Protein AF-U9TCS5-F1 (afdb_monomer)

Mean predicted aligned error: 11.46 Å

Foldseek 3Di:
DDDDDDDPPDDDQDPLQQAPLADTPQFQEEEEAAPPLCRLVLVLCQQCPCVVVDVPTHRNGDAQEEEEEEDCCVPVSNVVVVVSCVVVVGYYHYDYLVPDDQLVPAALVGQYEYEYPHCLVPDPVSLVRLLCCLPPNVSSNYHYYYYYHAPVSRDPSSVVRGQKYKYAEHNDDLVSQLVVVVVQDPCSVVCSVVQNVCRVVSWIWMARNVDDSPDQQRIATRRDHRPVVVVVVCVVDVPLPDLDDDPDPDDDDDDDDDDDDRPPPDPDPRVVNVVVVVVCVVVVVDDDPDD

Organism: Rhizophagus irregularis (strain DAOM 181602 / DAOM 197198 / MUCL 43194) (NCBI:txid747089)

Solvent-accessible surface area (backbone atoms only — not comparable to full-atom values): 16986 Å² total; per-residue (Å²): 133,88,80,86,80,81,75,87,82,69,77,75,79,61,87,71,43,55,33,93,53,40,75,64,82,70,36,27,35,39,36,22,15,26,87,92,26,49,65,67,60,52,51,50,45,41,57,46,35,42,35,92,70,37,98,86,37,40,32,23,39,69,63,59,28,38,38,42,32,29,76,69,70,84,42,71,76,49,50,58,52,44,54,53,29,55,76,68,72,32,58,66,44,78,38,43,76,90,64,66,75,62,72,85,77,50,57,54,86,44,40,29,37,38,36,41,35,76,51,78,85,51,56,67,73,50,51,55,54,54,38,44,49,50,72,53,23,59,81,27,31,27,24,39,38,43,40,36,49,31,60,87,64,48,55,66,74,39,68,74,46,41,43,32,38,38,42,23,19,70,39,63,53,72,69,50,46,26,56,58,41,49,76,74,39,90,57,19,82,73,45,31,65,55,54,51,54,43,15,71,73,64,37,36,40,25,37,36,70,82,48,55,84,86,40,60,67,20,42,14,42,53,64,77,40,38,43,62,64,55,56,56,52,48,75,76,37,87,79,73,82,72,81,76,86,79,86,74,99,75,88,82,90,85,84,87,82,90,81,77,98,67,86,77,79,71,91,60,66,49,78,52,52,52,46,53,54,50,50,38,52,74,70,66,75,59,83,83,80,82,127

Sequence (291 aa):
MDLYVYNLDEYTTDSRQGNEFAPSWPFRLAVAGSSDSGKTTMIINLLMGDKKAKEDGNRYVLCDAVLLVGRYLDEPKWAVVHDFFEEEKIPFTAVTHSEIPEIDSFDPTQATVVIFEDLMDAPKKIQDLITGYFTHGRHKNISCIYVAQRFFAIPKAIRENVNYISLHGGHGSLTDTKRIIRLYTEESESLAPVIDDLTLQREFVVFDLRRSKSDPLSIRVRWDTSLSSITEQSQFNPSSISVQSQFDPSLNPVRSQSEPSSITVRSKFSPYGQKAVSEAKKGGHLIEFAR

Radius of gyration: 20.68 Å; Cα contacts (8 Å, |Δi|>4): 427; chains: 1; bounding box: 54×61×50 Å

pLDDT: mean 79.51, std 23.27, range [24.05, 98.75]

InterPro domains:
  IPR006758 Poxvirus A32 [PF04665] (109-165)
  IPR027417 P-loop containing nucleoside triphosphate hydrolase [G3DSA:3.40.50.300] (25-222)
  IPR027417 P-loop containing nucleoside triphosphate hydrolase [SSF52540] (25-181)

Nearest PDB structures (foldseek):
  4r2h-assembly1_A  TM=6.429E-01  e=1.419E-06  Sulfolobus turreted icosahedral virus 1
  4lya-assembly1_A  TM=4.526E-01  e=1.246E-05  Geobacillus thermodenitrificans NG80-2
  7wrx-assembly2_E  TM=7.350E-01  e=1.081E-02  Deinococcus radiodurans
  7wrx-assembly1_J  TM=5.235E-01  e=1.231E-03  Deinococcus radiodurans
  7wrw-assembly1_B  TM=4.776E-01  e=1.483E-03  Deinococcus radiodurans

Secondary structure (DSSP, 8-state):
-------TT-PPPPTT---SSSPPSS-EEEEE--TTSSHHHHHHHHHHTTTTTSTT---SS--SEEEEEES-TT-HHHHHHHHHHHHTT--EEEE-TTSPPPGGGS-TTS-EEEEEES-TTS-HHHHHHHHHHHHHGGGGTEEEEEEESSGGGS-HHHHHH-SEEEE-TTSS-HHHHHHHHTTT-S-HHHHHHHHHHHHHTT--EEEETTS-TTSTTSEEETTTEEHHHHHHHHHH-TT-------------------------------HHHHHHHHHHHHTT-------

Structure (mmCIF, N/CA/C/O backbone):
data_AF-U9TCS5-F1
#
_entry.id   AF-U9TCS5-F1
#
loop_
_atom_site.group_PDB
_atom_site.id
_atom_site.type_symbol
_atom_site.label_atom_id
_atom_site.label_alt_id
_atom_site.label_comp_id
_atom_site.label_asym_id
_atom_site.label_entity_id
_atom_site.label_seq_id
_atom_site.pdbx_PDB_ins_code
_atom_site.Cartn_x
_atom_site.Cartn_y
_atom_site.Cartn_z
_atom_site.occupancy
_atom_site.B_iso_or_equiv
_atom_site.auth_seq_id
_atom_site.auth_comp_id
_atom_site.auth_asym_id
_atom_site.auth_atom_id
_atom_site.pdbx_PDB_model_num
ATOM 1 N N . MET A 1 1 ? -33.863 23.565 -11.708 1.00 59.66 1 MET A N 1
ATOM 2 C CA . MET A 1 1 ? -33.003 23.435 -12.899 1.00 59.66 1 MET A CA 1
ATOM 3 C C . MET A 1 1 ? -32.007 22.364 -12.537 1.00 59.66 1 MET A C 1
ATOM 5 O O . MET A 1 1 ? -31.212 22.599 -11.635 1.00 59.66 1 MET A O 1
ATOM 9 N N . ASP A 1 2 ? -32.149 21.179 -13.117 1.00 55.56 2 ASP A N 1
ATOM 10 C CA . ASP A 1 2 ? -31.302 20.047 -12.752 1.00 55.56 2 ASP A CA 1
ATOM 11 C C . ASP A 1 2 ? -29.931 20.239 -13.395 1.00 55.56 2 ASP A C 1
ATOM 13 O O . ASP A 1 2 ? -29.816 20.422 -14.609 1.00 55.56 2 ASP A O 1
ATOM 17 N N . LEU A 1 3 ? -28.899 20.287 -12.555 1.00 59.00 3 LEU A N 1
ATOM 18 C CA . LEU A 1 3 ? -27.518 20.397 -12.996 1.00 59.00 3 LEU A CA 1
ATOM 19 C C . LEU A 1 3 ? -26.997 18.982 -13.251 1.00 59.00 3 LEU A C 1
ATOM 21 O O . LEU A 1 3 ? -26.842 18.198 -12.318 1.00 59.00 3 LEU A O 1
ATOM 25 N N . TYR A 1 4 ? -26.724 18.659 -14.511 1.00 64.00 4 TYR A N 1
ATOM 26 C CA . TYR A 1 4 ? -26.076 17.404 -14.878 1.00 64.00 4 TYR A CA 1
ATOM 27 C C . TYR A 1 4 ? -24.561 17.591 -14.797 1.00 64.00 4 TYR A C 1
ATOM 29 O O . TYR A 1 4 ? -23.978 18.331 -15.589 1.00 64.00 4 TYR A O 1
ATOM 37 N N . VAL A 1 5 ? -23.930 16.937 -13.823 1.00 72.88 5 VAL A N 1
ATOM 38 C CA . VAL A 1 5 ? -22.471 16.881 -13.681 1.00 72.88 5 VAL A CA 1
ATOM 39 C C . VAL A 1 5 ? -22.016 15.491 -14.112 1.00 72.88 5 VAL A C 1
ATOM 41 O O . VAL A 1 5 ? -22.390 14.500 -13.492 1.00 72.88 5 VAL A O 1
ATOM 44 N N . TYR A 1 6 ? -21.224 15.419 -15.181 1.00 70.06 6 TYR A N 1
ATOM 45 C CA . TYR A 1 6 ? -20.609 14.173 -15.637 1.00 70.06 6 TYR A CA 1
ATOM 46 C C . TYR A 1 6 ? -19.273 13.980 -14.918 1.00 70.06 6 TYR A C 1
ATOM 48 O O . TYR A 1 6 ? -18.373 14.807 -15.063 1.00 70.06 6 TYR A O 1
ATOM 56 N N . ASN A 1 7 ? -19.136 12.893 -14.159 1.00 66.69 7 ASN A N 1
ATOM 57 C CA . ASN A 1 7 ? -17.854 12.491 -13.592 1.00 66.69 7 ASN A CA 1
ATOM 58 C C . ASN A 1 7 ? -17.093 11.637 -14.617 1.00 66.69 7 ASN A C 1
ATOM 60 O O . ASN A 1 7 ? -17.325 10.438 -14.727 1.00 66.69 7 ASN A O 1
ATOM 64 N N . LEU A 1 8 ? -16.222 12.268 -15.408 1.00 67.31 8 LEU A N 1
ATOM 65 C CA . LEU A 1 8 ? -15.420 11.581 -16.432 1.00 67.31 8 LEU A CA 1
ATOM 66 C C . LEU A 1 8 ? -14.192 10.859 -15.852 1.00 67.31 8 LEU A C 1
ATOM 68 O O . LEU A 1 8 ? -13.538 10.107 -16.570 1.00 67.31 8 LEU A O 1
ATOM 72 N N . ASP A 1 9 ? -13.892 11.080 -14.570 1.00 59.28 9 ASP A N 1
ATOM 73 C CA . ASP A 1 9 ? -12.728 10.524 -13.874 1.00 59.28 9 ASP A CA 1
ATOM 74 C C . ASP A 1 9 ? -13.066 9.257 -13.065 1.00 59.28 9 ASP A C 1
ATOM 76 O O . ASP A 1 9 ? -12.232 8.756 -12.305 1.00 59.28 9 ASP A O 1
ATOM 80 N N . GLU A 1 10 ? -14.292 8.739 -13.182 1.00 53.78 10 GLU A N 1
ATOM 81 C CA . GLU A 1 10 ? -14.724 7.547 -12.457 1.00 53.78 10 GLU A CA 1
ATOM 82 C C . GLU A 1 10 ? -14.053 6.300 -13.055 1.00 53.78 10 GLU A C 1
ATOM 84 O O . GLU A 1 10 ? -14.373 5.842 -14.151 1.00 53.78 10 GLU A O 1
ATOM 89 N N . TYR A 1 11 ? -13.057 5.773 -12.340 1.00 55.06 11 TYR A N 1
ATOM 90 C CA . TYR A 1 11 ? -12.336 4.572 -12.750 1.00 55.06 11 TYR A CA 1
ATOM 91 C C . TYR A 1 11 ? -13.285 3.375 -12.718 1.00 55.06 11 TYR A C 1
ATOM 93 O O . TYR A 1 11 ? -13.810 3.011 -11.665 1.00 55.06 11 TYR A O 1
ATOM 101 N N . THR A 1 12 ? -13.460 2.720 -13.862 1.00 53.66 12 THR A N 1
ATOM 102 C CA . THR A 1 12 ? -14.095 1.405 -13.915 1.00 53.66 12 THR A CA 1
ATOM 103 C C . THR A 1 12 ? -13.228 0.416 -13.148 1.00 53.66 12 THR A C 1
ATOM 105 O O . THR A 1 12 ? -12.047 0.254 -13.464 1.00 53.66 12 THR A O 1
ATOM 108 N N . THR A 1 13 ? -13.801 -0.244 -12.144 1.00 58.88 13 THR A N 1
ATOM 109 C CA . THR A 1 13 ? -13.146 -1.361 -11.467 1.00 58.88 13 THR A CA 1
ATOM 110 C C . THR A 1 13 ? -12.825 -2.440 -12.495 1.00 58.88 13 THR A C 1
ATOM 112 O O . THR A 1 13 ? -13.706 -2.926 -13.206 1.00 58.88 13 THR A O 1
ATOM 115 N N . ASP A 1 14 ? -11.546 -2.794 -12.612 1.00 66.50 14 ASP A N 1
ATOM 116 C CA . ASP A 1 14 ? -11.144 -3.889 -13.486 1.00 66.50 14 ASP A CA 1
ATOM 117 C C . ASP A 1 14 ? -11.726 -5.191 -12.926 1.00 66.50 14 ASP A C 1
ATOM 119 O O . ASP A 1 14 ? -11.463 -5.555 -11.779 1.00 66.50 14 ASP A O 1
ATOM 123 N N . SER A 1 15 ? -12.516 -5.898 -13.736 1.00 65.19 15 SER A N 1
ATOM 124 C CA . SER A 1 15 ? -13.135 -7.181 -13.368 1.00 65.19 15 SER A CA 1
ATOM 125 C C . SER A 1 15 ? -12.133 -8.252 -12.915 1.00 65.19 15 SER A C 1
ATOM 127 O O . SER A 1 15 ? -12.522 -9.216 -12.262 1.00 65.19 15 SER A O 1
ATOM 129 N N . ARG A 1 16 ? -10.842 -8.083 -13.237 1.00 73.12 16 ARG A N 1
ATOM 130 C CA . ARG A 1 16 ? -9.741 -8.948 -12.797 1.00 73.12 16 ARG A CA 1
ATOM 131 C C . ARG A 1 16 ? -9.324 -8.709 -11.341 1.00 73.12 16 ARG A C 1
ATOM 133 O O . ARG A 1 16 ? -8.520 -9.480 -10.818 1.00 73.12 16 ARG A O 1
ATOM 140 N N . GLN A 1 17 ? -9.812 -7.657 -10.677 1.00 75.94 17 GLN A N 1
ATOM 141 C CA . GLN A 1 17 ? -9.568 -7.449 -9.252 1.00 75.94 17 GLN A CA 1
ATOM 142 C C . GLN A 1 17 ? -10.322 -8.510 -8.438 1.00 75.94 17 GLN A C 1
ATOM 144 O O . GLN A 1 17 ? -11.545 -8.485 -8.342 1.00 75.94 17 GLN A O 1
ATOM 149 N N . GLY A 1 18 ? -9.579 -9.438 -7.830 1.00 71.88 18 GLY A N 1
ATOM 150 C CA . GLY A 1 18 ? -10.160 -10.630 -7.208 1.00 71.88 18 GLY A CA 1
ATOM 151 C C . GLY A 1 18 ? -10.789 -10.425 -5.828 1.00 71.88 18 GLY A C 1
ATOM 152 O O . GLY A 1 18 ? -11.423 -11.345 -5.321 1.00 71.88 18 GLY A O 1
ATOM 153 N N . ASN A 1 19 ? -10.618 -9.261 -5.191 1.00 82.81 19 ASN A N 1
ATOM 154 C CA . ASN A 1 19 ? -11.192 -8.983 -3.875 1.00 82.81 19 ASN A CA 1
ATOM 155 C C . ASN A 1 19 ? -11.740 -7.548 -3.787 1.00 82.81 19 ASN A C 1
ATOM 157 O O . ASN A 1 19 ? -11.014 -6.577 -4.018 1.00 82.81 19 ASN A O 1
ATOM 161 N N . GLU A 1 20 ? -13.018 -7.420 -3.420 1.00 83.19 20 GLU A N 1
ATOM 162 C CA . GLU A 1 20 ? -13.737 -6.138 -3.327 1.00 83.19 20 GLU A CA 1
ATOM 163 C C . GLU A 1 20 ? -13.224 -5.221 -2.203 1.00 83.19 20 GLU A C 1
ATOM 165 O O . GLU A 1 20 ? -13.350 -3.998 -2.273 1.00 83.19 20 GLU A O 1
ATOM 170 N N . PHE A 1 21 ? -12.608 -5.808 -1.178 1.00 87.38 21 PHE A N 1
ATOM 171 C CA . PHE A 1 21 ? -12.053 -5.107 -0.028 1.00 87.38 21 PHE A CA 1
ATOM 172 C C . PHE A 1 21 ? -10.586 -4.710 -0.230 1.00 87.38 21 PHE A C 1
ATOM 174 O O . PHE A 1 21 ? -10.089 -3.800 0.443 1.00 87.38 21 PHE A O 1
ATOM 181 N N . ALA A 1 22 ? -9.880 -5.351 -1.162 1.00 90.31 22 ALA A N 1
ATOM 182 C CA . ALA A 1 22 ? -8.514 -4.981 -1.509 1.00 90.31 22 ALA A CA 1
ATOM 183 C C . ALA A 1 22 ? -8.441 -3.557 -2.101 1.00 90.31 22 ALA A C 1
ATOM 185 O O . ALA A 1 22 ? -9.443 -3.022 -2.588 1.00 90.31 22 ALA A O 1
ATOM 186 N N . PRO A 1 23 ? -7.260 -2.912 -2.078 1.00 92.81 23 PRO A N 1
ATOM 187 C CA . PRO A 1 23 ? -7.063 -1.618 -2.705 1.00 92.81 23 PRO A CA 1
ATOM 188 C C . PRO A 1 23 ? -7.526 -1.602 -4.162 1.00 92.81 23 PRO A C 1
ATOM 190 O O . PRO A 1 23 ? -7.004 -2.355 -4.981 1.00 92.81 23 PRO A O 1
ATOM 193 N N . SER A 1 24 ? -8.479 -0.732 -4.505 1.00 90.62 24 SER A N 1
ATOM 194 C CA . SER A 1 24 ? -8.893 -0.597 -5.902 1.00 90.62 24 SER A CA 1
ATOM 195 C C . SER A 1 24 ? -7.777 -0.025 -6.762 1.00 90.62 24 SER A C 1
ATOM 197 O O . SER A 1 24 ? -7.101 0.937 -6.382 1.00 90.62 24 SER A O 1
ATOM 199 N N . TRP A 1 25 ? -7.627 -0.624 -7.933 1.00 92.12 25 TRP A N 1
ATOM 200 C CA . TRP A 1 25 ? -6.584 -0.301 -8.888 1.00 92.12 25 TRP A CA 1
ATOM 201 C C . TRP A 1 25 ? -6.835 1.022 -9.647 1.00 92.12 25 TRP A C 1
ATOM 203 O O . TRP A 1 25 ? -7.981 1.291 -10.005 1.00 92.12 25 TRP A O 1
ATOM 213 N N . PRO A 1 26 ? -5.791 1.821 -9.963 1.00 94.00 26 PRO A N 1
ATOM 214 C CA . PRO A 1 26 ? -4.447 1.767 -9.391 1.00 94.00 26 PRO A CA 1
ATOM 215 C C . PRO A 1 26 ? -4.412 2.371 -7.977 1.00 94.00 26 PRO A C 1
ATOM 217 O O . PRO A 1 26 ? -4.999 3.424 -7.702 1.00 94.00 26 PRO A O 1
ATOM 220 N N . PHE A 1 27 ? -3.663 1.742 -7.073 1.00 96.25 27 PHE A N 1
ATOM 221 C CA . PHE A 1 27 ? -3.543 2.163 -5.678 1.00 96.25 27 PHE A CA 1
ATOM 222 C C . PHE A 1 27 ? -2.147 2.681 -5.321 1.00 96.25 27 PHE A C 1
ATOM 224 O O . PHE A 1 27 ? -1.148 2.402 -5.973 1.00 96.25 27 PHE A O 1
ATOM 231 N N . ARG A 1 28 ? -2.077 3.470 -4.252 1.00 98.25 28 ARG A N 1
ATOM 232 C CA . ARG A 1 28 ? -0.861 4.044 -3.680 1.00 98.25 28 ARG A CA 1
ATOM 233 C C . ARG A 1 28 ? -0.929 3.860 -2.171 1.00 98.25 28 ARG A C 1
ATOM 235 O O . ARG A 1 28 ? -1.678 4.559 -1.493 1.00 98.25 28 ARG A O 1
ATOM 242 N N . LEU A 1 29 ? -0.179 2.892 -1.666 1.00 98.69 29 LEU A N 1
ATOM 243 C CA . LEU A 1 29 ? -0.245 2.412 -0.291 1.00 98.69 29 LEU A CA 1
ATOM 244 C C . LEU A 1 29 ? 1.022 2.798 0.480 1.00 98.69 29 LEU A C 1
ATOM 246 O O . LEU A 1 29 ? 2.134 2.473 0.068 1.00 98.69 29 LEU A O 1
ATOM 250 N N . ALA A 1 30 ? 0.854 3.447 1.629 1.00 98.31 30 ALA A N 1
ATOM 251 C CA . ALA A 1 30 ? 1.903 3.567 2.640 1.00 98.31 30 ALA A CA 1
ATOM 252 C C . ALA A 1 30 ? 1.739 2.460 3.687 1.00 98.31 30 ALA A C 1
ATOM 254 O O . ALA A 1 30 ? 0.653 2.284 4.232 1.00 98.31 30 ALA A O 1
ATOM 255 N N . VAL A 1 31 ? 2.815 1.749 4.016 1.00 98.06 31 VAL A N 1
ATOM 256 C CA . VAL A 1 31 ? 2.832 0.709 5.054 1.00 98.06 31 VAL A CA 1
ATOM 257 C C . VAL A 1 31 ? 3.834 1.110 6.131 1.00 98.06 31 VAL A C 1
ATOM 259 O O . VAL A 1 31 ? 5.012 1.300 5.833 1.00 98.06 31 VAL A O 1
ATOM 262 N N . ALA A 1 32 ? 3.386 1.244 7.380 1.00 96.25 32 ALA A N 1
ATOM 263 C CA . ALA A 1 32 ? 4.219 1.688 8.498 1.00 96.25 32 ALA A CA 1
ATOM 264 C C . ALA A 1 32 ? 4.124 0.746 9.707 1.00 96.25 32 ALA A C 1
ATOM 266 O O . ALA A 1 32 ? 3.030 0.338 10.079 1.00 96.25 32 ALA A O 1
ATOM 267 N N . GLY A 1 33 ? 5.260 0.424 10.333 1.00 95.19 33 GLY A N 1
ATOM 268 C CA . GLY A 1 33 ? 5.354 -0.525 11.457 1.00 95.19 33 GLY A CA 1
ATOM 269 C C . GLY A 1 33 ? 6.776 -0.991 11.722 1.00 95.19 33 GLY A C 1
ATOM 270 O O . GLY A 1 33 ? 7.565 -1.085 10.784 1.00 95.19 33 GLY A O 1
ATOM 271 N N . SER A 1 34 ? 7.118 -1.353 12.959 1.00 92.31 34 SER A N 1
ATOM 272 C CA . SER A 1 34 ? 8.472 -1.814 13.308 1.00 92.31 34 SER A CA 1
ATOM 273 C C . SER A 1 34 ? 8.899 -3.041 12.501 1.00 92.31 34 SER A C 1
ATOM 275 O O . SER A 1 34 ? 8.093 -3.690 11.825 1.00 92.31 34 SER A O 1
ATOM 277 N N . SER A 1 35 ? 10.173 -3.414 12.572 1.00 89.19 35 SER A N 1
ATOM 278 C CA . SER A 1 35 ? 10.598 -4.757 12.160 1.00 89.19 35 SER A CA 1
ATOM 279 C C . SER A 1 35 ? 9.745 -5.832 12.857 1.00 89.19 35 SER A C 1
ATOM 281 O O . SER A 1 35 ? 9.266 -5.611 13.968 1.00 89.19 35 SER A O 1
ATOM 283 N N . ASP A 1 36 ? 9.497 -6.950 12.168 1.00 88.06 36 ASP A N 1
ATOM 284 C CA . ASP A 1 36 ? 8.630 -8.067 12.607 1.00 88.06 36 ASP A CA 1
ATOM 285 C C . ASP A 1 36 ? 7.133 -7.741 12.857 1.00 88.06 36 ASP A C 1
ATOM 287 O O . ASP A 1 36 ? 6.349 -8.588 13.276 1.00 88.06 36 ASP A O 1
ATOM 291 N N . SER A 1 37 ? 6.657 -6.543 12.512 1.00 91.75 37 SER A N 1
ATOM 292 C CA . SER A 1 37 ? 5.236 -6.171 12.689 1.00 91.75 37 SER A CA 1
ATOM 293 C C . SER A 1 37 ? 4.266 -6.756 11.641 1.00 91.75 37 SER A C 1
ATOM 295 O O . SER A 1 37 ? 3.089 -6.402 11.603 1.00 91.75 37 SER A O 1
ATOM 297 N N . GLY A 1 38 ? 4.740 -7.632 10.748 1.00 93.25 38 GLY A N 1
ATOM 298 C CA . GLY A 1 38 ? 3.908 -8.280 9.725 1.00 93.25 38 GLY A CA 1
ATOM 299 C C . GLY A 1 38 ? 3.642 -7.459 8.454 1.00 93.25 38 GLY A C 1
ATOM 300 O O . GLY A 1 38 ? 2.827 -7.879 7.635 1.00 93.25 38 GLY A O 1
ATOM 301 N N . LYS A 1 39 ? 4.333 -6.327 8.243 1.00 94.62 39 LYS A N 1
ATOM 302 C CA . LYS A 1 39 ? 4.208 -5.489 7.026 1.00 94.62 39 LYS A CA 1
ATOM 303 C C . LYS A 1 39 ? 4.368 -6.288 5.735 1.00 94.62 39 LYS A C 1
ATOM 305 O O . LYS A 1 39 ? 3.462 -6.310 4.907 1.00 94.62 39 LYS A O 1
ATOM 310 N N . THR A 1 40 ? 5.508 -6.962 5.574 1.00 93.25 40 THR A N 1
ATOM 311 C CA . THR A 1 40 ? 5.789 -7.727 4.356 1.00 93.25 40 THR A CA 1
ATOM 312 C C . THR A 1 40 ? 4.816 -8.891 4.215 1.00 93.25 40 THR A C 1
ATOM 314 O O . THR A 1 40 ? 4.291 -9.115 3.134 1.00 93.25 40 THR A O 1
ATOM 317 N N . THR A 1 41 ? 4.466 -9.566 5.314 1.00 93.31 41 THR A N 1
ATOM 318 C CA . THR A 1 41 ? 3.439 -10.618 5.319 1.00 93.31 41 THR A CA 1
ATOM 319 C C . THR A 1 41 ? 2.095 -10.115 4.791 1.00 93.31 41 THR A C 1
ATOM 321 O O . THR A 1 41 ? 1.449 -10.808 4.008 1.00 93.31 41 THR A O 1
ATOM 324 N N . MET A 1 42 ? 1.663 -8.911 5.174 1.00 95.81 42 MET A N 1
ATOM 325 C CA . MET A 1 42 ? 0.441 -8.303 4.640 1.00 95.81 42 MET A CA 1
ATOM 326 C C . MET A 1 42 ? 0.550 -8.058 3.129 1.00 95.81 42 MET A C 1
ATOM 328 O O . MET A 1 42 ? -0.378 -8.405 2.403 1.00 95.81 42 MET A O 1
ATOM 332 N N . ILE A 1 43 ? 1.689 -7.550 2.646 1.00 96.88 43 ILE A N 1
ATOM 333 C CA . ILE A 1 43 ? 1.929 -7.312 1.212 1.00 96.88 43 ILE A CA 1
ATOM 334 C C . ILE A 1 43 ? 1.909 -8.628 0.425 1.00 96.88 43 ILE A C 1
ATOM 336 O O . ILE A 1 43 ? 1.255 -8.712 -0.609 1.00 96.88 43 ILE A O 1
ATOM 340 N N . ILE A 1 44 ? 2.557 -9.676 0.933 1.00 94.69 44 ILE A N 1
ATOM 341 C CA . ILE A 1 44 ? 2.570 -11.009 0.315 1.00 94.69 44 ILE A CA 1
ATOM 342 C C . ILE A 1 44 ? 1.143 -11.556 0.189 1.00 94.69 44 ILE A C 1
ATOM 344 O O . ILE A 1 44 ? 0.737 -11.973 -0.894 1.00 94.69 44 ILE A O 1
ATOM 348 N N . ASN A 1 45 ? 0.350 -11.493 1.265 1.00 93.19 45 ASN A N 1
ATOM 349 C CA . ASN A 1 45 ? -1.053 -11.916 1.225 1.00 93.19 45 ASN A CA 1
ATOM 350 C C . ASN A 1 45 ? -1.888 -11.063 0.263 1.00 93.19 45 ASN A C 1
ATOM 352 O O . ASN A 1 45 ? -2.801 -11.577 -0.373 1.0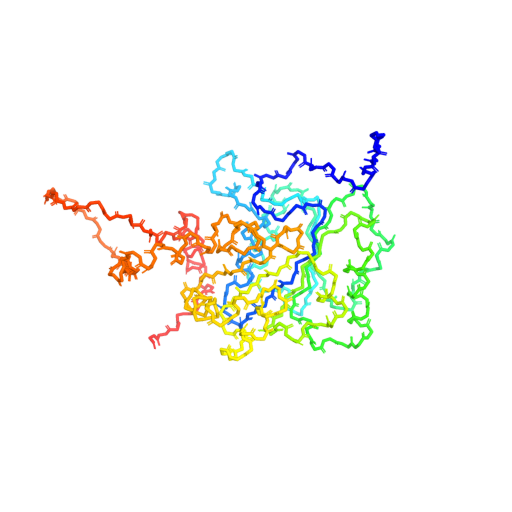0 93.19 45 ASN A O 1
ATOM 356 N N . LEU A 1 46 ? -1.578 -9.772 0.133 1.00 94.31 46 LEU A N 1
ATOM 357 C CA . LEU A 1 46 ? -2.256 -8.897 -0.814 1.00 94.31 46 LEU A CA 1
ATOM 358 C C . LEU A 1 46 ? -1.972 -9.299 -2.272 1.00 94.31 46 LEU A C 1
ATOM 360 O O . LEU A 1 46 ? -2.885 -9.321 -3.093 1.00 94.31 46 LEU A O 1
ATOM 364 N N . LEU A 1 47 ? -0.725 -9.648 -2.588 1.00 95.12 47 LEU A N 1
ATOM 365 C CA . LEU A 1 47 ? -0.299 -10.046 -3.933 1.00 95.12 47 LEU A CA 1
ATOM 366 C C . LEU A 1 47 ? -0.796 -11.441 -4.322 1.00 95.12 47 LEU A C 1
ATOM 368 O O . LEU A 1 47 ? -1.302 -11.640 -5.424 1.00 95.12 47 LEU A O 1
ATOM 372 N N . MET A 1 48 ? -0.642 -12.409 -3.419 1.00 93.31 48 MET A N 1
ATOM 373 C CA . MET A 1 48 ? -0.942 -13.817 -3.691 1.00 93.31 48 MET A CA 1
ATOM 374 C C . MET A 1 48 ? -2.426 -14.147 -3.497 1.00 93.31 48 MET A C 1
ATOM 376 O O . MET A 1 48 ? -2.936 -15.085 -4.110 1.00 93.31 48 MET A O 1
ATOM 380 N N . GLY A 1 49 ? -3.118 -13.377 -2.652 1.00 91.00 49 GLY A N 1
ATOM 381 C CA . GLY A 1 49 ? -4.489 -13.646 -2.235 1.00 91.00 49 GLY A CA 1
ATOM 382 C C . GLY A 1 49 ? -4.656 -15.042 -1.638 1.00 91.00 49 GLY A C 1
ATOM 383 O O . GLY A 1 49 ? -3.792 -15.527 -0.905 1.00 91.00 49 GLY A O 1
ATOM 384 N N . ASP A 1 50 ? -5.764 -15.706 -1.956 1.00 89.31 50 ASP A N 1
ATOM 385 C CA . ASP A 1 50 ? -6.038 -17.085 -1.537 1.00 89.31 50 ASP A CA 1
ATOM 386 C C . ASP A 1 50 ? -5.734 -18.121 -2.630 1.00 89.31 50 ASP A C 1
ATOM 388 O O . ASP A 1 50 ? -6.076 -19.296 -2.486 1.00 89.31 50 ASP A O 1
ATOM 392 N N . LYS A 1 51 ? -5.011 -17.719 -3.682 1.00 87.38 51 LYS A N 1
ATOM 393 C CA . LYS A 1 51 ? -4.722 -18.554 -4.855 1.00 87.38 51 LYS A CA 1
ATOM 394 C C . LYS A 1 51 ? -3.931 -19.830 -4.555 1.00 87.38 51 LYS A C 1
ATOM 396 O O . LYS A 1 51 ? -4.210 -20.868 -5.135 1.00 87.38 51 LYS A O 1
ATOM 401 N N . LYS A 1 52 ? -2.990 -19.803 -3.600 1.00 81.81 52 LYS A N 1
ATOM 402 C CA . LYS A 1 52 ? -2.312 -21.035 -3.131 1.00 81.81 52 LYS A CA 1
ATOM 403 C C . LYS A 1 52 ? -3.103 -21.807 -2.062 1.00 81.81 52 LYS A C 1
ATOM 405 O O . LYS A 1 52 ? -2.679 -22.883 -1.642 1.00 81.81 52 LYS A O 1
ATOM 410 N N . ALA A 1 53 ? -4.221 -21.262 -1.580 1.00 81.88 53 ALA A N 1
ATOM 411 C CA . ALA A 1 53 ? -5.026 -21.862 -0.518 1.00 81.88 53 ALA A CA 1
ATOM 412 C C . ALA A 1 53 ? -6.285 -22.578 -1.034 1.00 81.88 53 ALA A C 1
ATOM 414 O O . ALA A 1 53 ? -6.791 -23.457 -0.334 1.00 81.88 53 ALA A O 1
ATOM 415 N N . LYS A 1 54 ? -6.789 -22.215 -2.219 1.00 84.56 54 LYS A N 1
ATOM 416 C CA . LYS A 1 54 ? -8.007 -22.770 -2.826 1.00 84.56 54 LYS A CA 1
ATOM 417 C C . LYS A 1 54 ? -7.795 -23.043 -4.313 1.00 84.56 54 LYS A C 1
ATOM 419 O O . LYS A 1 54 ? -7.072 -22.305 -4.970 1.00 84.56 54 LYS A O 1
ATOM 424 N N . GLU A 1 55 ? -8.454 -24.077 -4.832 1.00 80.12 55 GLU A N 1
ATOM 425 C CA . GLU A 1 55 ? -8.383 -24.465 -6.250 1.00 80.12 55 GLU A CA 1
ATOM 426 C C . GLU A 1 55 ? -8.913 -23.364 -7.188 1.00 80.12 55 GLU A C 1
ATOM 428 O O . GLU A 1 55 ? -8.352 -23.137 -8.255 1.00 80.12 55 GLU A O 1
ATOM 433 N N . ASP A 1 56 ? -9.935 -22.627 -6.749 1.00 84.44 56 ASP A N 1
ATOM 434 C CA . ASP A 1 56 ? -10.539 -21.465 -7.413 1.00 84.44 56 ASP A CA 1
ATOM 435 C C . ASP A 1 56 ? -10.104 -20.126 -6.785 1.00 84.44 56 ASP A C 1
ATOM 437 O O . ASP A 1 56 ? -10.772 -19.100 -6.937 1.00 84.44 56 ASP A O 1
ATOM 441 N N . GLY A 1 57 ? -8.995 -20.140 -6.039 1.00 85.31 57 GLY A N 1
ATOM 442 C CA . GLY A 1 57 ? -8.495 -18.971 -5.330 1.00 85.31 57 GLY A CA 1
ATOM 443 C C . GLY A 1 57 ? -8.019 -17.869 -6.275 1.00 85.31 57 GLY A C 1
ATOM 444 O O . GLY A 1 57 ? -7.535 -18.112 -7.382 1.00 85.31 57 GLY A O 1
ATOM 445 N N . ASN A 1 58 ? -8.111 -16.631 -5.802 1.00 87.94 58 ASN A N 1
ATOM 446 C CA . ASN A 1 58 ? -7.789 -15.438 -6.564 1.00 87.94 58 ASN A CA 1
ATOM 447 C C . ASN A 1 58 ? -6.686 -14.632 -5.885 1.00 87.94 58 ASN A C 1
ATOM 449 O O . ASN A 1 58 ? -6.554 -14.601 -4.660 1.00 87.94 58 ASN A O 1
ATOM 453 N N . ARG A 1 59 ? -5.912 -13.915 -6.700 1.00 91.44 59 ARG A N 1
ATOM 454 C CA . ARG A 1 59 ? -5.071 -12.821 -6.207 1.00 91.44 59 ARG A CA 1
ATOM 455 C C . ARG A 1 59 ? -5.978 -11.670 -5.791 1.00 91.44 59 ARG A C 1
ATOM 457 O O . ARG A 1 59 ? -6.978 -11.406 -6.456 1.00 91.44 59 ARG A O 1
ATOM 464 N N . TYR A 1 60 ? -5.652 -10.983 -4.701 1.00 91.00 60 TYR A N 1
ATOM 465 C CA . TYR A 1 60 ? -6.530 -9.921 -4.199 1.00 91.00 60 TYR A CA 1
ATOM 466 C C . TYR A 1 60 ? -6.399 -8.620 -4.984 1.00 91.00 60 TYR A C 1
ATOM 468 O O . TYR A 1 60 ? -7.383 -7.894 -5.116 1.00 91.00 60 TYR A O 1
ATOM 476 N N . VAL A 1 61 ? -5.218 -8.340 -5.537 1.00 91.81 61 VAL A N 1
ATOM 477 C CA . VAL A 1 61 ? -4.989 -7.175 -6.397 1.00 91.81 61 VAL A CA 1
ATOM 478 C C . VAL A 1 61 ? -4.715 -7.591 -7.834 1.00 91.81 61 VAL A C 1
ATOM 480 O O . VAL A 1 61 ? -4.082 -8.617 -8.094 1.00 91.81 61 VAL A O 1
ATOM 483 N N . LEU A 1 62 ? -5.175 -6.756 -8.766 1.00 90.75 62 LEU A N 1
ATOM 484 C CA . LEU A 1 62 ? -4.747 -6.827 -10.157 1.00 90.75 62 LEU A CA 1
ATOM 485 C C . LEU A 1 62 ? -3.225 -6.646 -10.221 1.00 90.75 62 LEU A C 1
ATOM 487 O O . LEU A 1 62 ? -2.680 -5.761 -9.567 1.00 90.75 62 LEU A O 1
ATOM 491 N N . CYS A 1 63 ? -2.541 -7.495 -10.983 1.00 92.12 63 CYS A N 1
ATOM 492 C CA . CYS A 1 63 ? -1.101 -7.414 -11.172 1.00 92.12 63 CYS A CA 1
ATOM 493 C C . CYS A 1 63 ? -0.683 -8.262 -12.381 1.00 92.12 63 CYS A C 1
ATOM 495 O O . CYS A 1 63 ? -0.804 -9.489 -12.361 1.00 92.12 63 CYS A O 1
ATOM 497 N N . ASP A 1 64 ? -0.185 -7.603 -13.418 1.00 96.25 64 ASP A N 1
ATOM 498 C CA . ASP A 1 64 ? 0.381 -8.217 -14.622 1.00 96.25 64 ASP A CA 1
ATOM 499 C C . ASP A 1 64 ? 1.924 -8.191 -14.601 1.00 96.25 64 ASP A C 1
ATOM 501 O O . ASP A 1 64 ? 2.556 -8.840 -15.431 1.00 96.25 64 ASP A O 1
ATOM 505 N N . ALA A 1 65 ? 2.527 -7.459 -13.655 1.00 97.81 65 ALA A N 1
ATOM 506 C CA . ALA A 1 65 ? 3.951 -7.491 -13.317 1.00 97.81 65 ALA A CA 1
ATOM 507 C C . ALA A 1 65 ? 4.204 -6.953 -11.895 1.00 97.81 65 ALA A C 1
ATOM 509 O O . ALA A 1 65 ? 3.453 -6.102 -11.400 1.00 97.81 65 ALA A O 1
ATOM 510 N N . VAL A 1 66 ? 5.288 -7.404 -11.258 1.00 98.19 66 VAL A N 1
ATOM 511 C CA . VAL A 1 66 ? 5.781 -6.888 -9.971 1.00 98.19 66 VAL A CA 1
ATOM 512 C C . VAL A 1 66 ? 7.222 -6.409 -10.103 1.00 98.19 66 VAL A C 1
ATOM 514 O O . VAL A 1 66 ? 8.083 -7.130 -10.603 1.00 98.19 66 VAL A O 1
ATOM 517 N N . LEU A 1 67 ? 7.492 -5.213 -9.586 1.00 98.31 67 LEU A N 1
ATOM 518 C CA . LEU A 1 67 ? 8.834 -4.683 -9.378 1.00 98.31 67 LEU A CA 1
ATOM 519 C C . LEU A 1 67 ? 9.071 -4.466 -7.879 1.00 98.31 67 LEU A C 1
ATOM 521 O O . LEU A 1 67 ? 8.490 -3.564 -7.274 1.00 98.31 67 LEU A O 1
ATOM 525 N N . LEU A 1 68 ? 9.946 -5.270 -7.286 1.00 98.06 68 LEU A N 1
ATOM 526 C CA . LEU A 1 68 ? 10.466 -5.053 -5.943 1.00 98.06 68 LEU A CA 1
ATOM 527 C C . LEU A 1 68 ? 11.726 -4.189 -6.022 1.00 98.06 68 LEU A C 1
ATOM 529 O O . LEU A 1 68 ? 12.705 -4.556 -6.664 1.00 98.06 68 LEU A O 1
ATOM 533 N N . VAL A 1 69 ? 11.716 -3.062 -5.324 1.00 97.94 69 VAL A N 1
ATOM 534 C CA . VAL A 1 69 ? 12.879 -2.208 -5.115 1.00 97.94 69 VAL A CA 1
ATOM 535 C C . VAL A 1 69 ? 13.231 -2.238 -3.637 1.00 97.94 69 VAL A C 1
ATOM 537 O O . VAL A 1 69 ? 12.456 -1.777 -2.795 1.00 97.94 69 VAL A O 1
ATOM 540 N N . GLY A 1 70 ? 14.420 -2.731 -3.313 1.00 95.06 70 GLY A N 1
ATOM 541 C CA . GLY A 1 70 ? 14.849 -2.826 -1.924 1.00 95.06 70 GLY A CA 1
ATOM 542 C C . GLY A 1 70 ? 16.349 -2.991 -1.748 1.00 95.06 70 GLY A C 1
ATOM 543 O O . GLY A 1 70 ? 17.113 -3.050 -2.711 1.00 95.06 70 GLY A O 1
ATOM 544 N N . ARG A 1 71 ? 16.780 -3.020 -0.485 1.00 90.31 71 ARG A N 1
ATOM 545 C CA . ARG A 1 71 ? 18.184 -3.256 -0.113 1.00 90.31 71 ARG A CA 1
ATOM 546 C C . ARG A 1 71 ? 18.505 -4.741 0.062 1.00 90.31 71 ARG A C 1
ATOM 548 O O . ARG A 1 71 ? 19.610 -5.158 -0.267 1.00 90.31 71 ARG A O 1
ATOM 555 N N . TYR A 1 72 ? 17.557 -5.514 0.586 1.00 88.31 72 TYR A N 1
ATOM 556 C CA . TYR A 1 72 ? 17.743 -6.912 0.977 1.00 88.31 72 TYR A CA 1
ATOM 557 C C . TYR A 1 72 ? 16.853 -7.821 0.123 1.00 88.31 72 TYR A C 1
ATOM 559 O O . TYR A 1 72 ? 15.817 -8.305 0.562 1.00 88.31 72 TYR A O 1
ATOM 567 N N . LEU A 1 73 ? 17.236 -8.008 -1.139 1.00 88.69 73 LEU A N 1
ATOM 568 C CA . LEU A 1 73 ? 16.414 -8.735 -2.115 1.00 88.69 73 LEU A CA 1
ATOM 569 C C . LEU A 1 73 ? 16.445 -10.257 -1.912 1.00 88.69 73 LEU A C 1
ATOM 571 O O . LEU A 1 73 ? 15.501 -10.940 -2.292 1.00 88.69 73 LEU A O 1
ATOM 575 N N . ASP A 1 74 ? 17.484 -10.766 -1.248 1.00 84.69 74 ASP A N 1
ATOM 576 C CA . ASP A 1 74 ? 17.686 -12.198 -0.988 1.00 84.69 74 ASP A CA 1
ATOM 577 C C . ASP A 1 74 ? 16.923 -12.705 0.254 1.00 84.69 74 ASP A C 1
ATOM 579 O O . ASP A 1 74 ? 17.146 -13.823 0.724 1.00 84.69 74 ASP A O 1
ATOM 583 N N . GLU A 1 75 ? 16.042 -11.889 0.846 1.00 85.94 75 GLU A N 1
ATOM 584 C CA . GLU A 1 75 ? 15.243 -12.323 1.991 1.00 85.94 75 GLU A CA 1
ATOM 585 C C . GLU A 1 75 ? 14.312 -13.491 1.592 1.00 85.94 75 GLU A C 1
ATOM 587 O O . GLU A 1 75 ? 13.545 -13.360 0.634 1.00 85.94 75 GLU A O 1
ATOM 592 N N . PRO A 1 76 ? 14.266 -14.602 2.361 1.00 88.75 76 PRO A N 1
ATOM 593 C CA . PRO A 1 76 ? 13.493 -15.799 1.996 1.00 88.75 76 PRO A CA 1
ATOM 594 C C . PRO A 1 76 ? 12.009 -15.544 1.702 1.00 88.75 76 PRO A C 1
ATOM 596 O O . PRO A 1 76 ? 11.390 -16.244 0.905 1.00 88.75 76 PRO A O 1
ATOM 599 N N . LYS A 1 77 ? 11.424 -14.518 2.331 1.00 89.06 77 LYS A N 1
ATOM 600 C CA . LYS A 1 77 ? 10.032 -14.107 2.108 1.00 89.06 77 LYS A CA 1
ATOM 601 C C . LYS A 1 77 ? 9.777 -13.661 0.661 1.00 89.06 77 LYS A C 1
ATOM 603 O O . LYS A 1 77 ? 8.692 -13.913 0.150 1.00 89.06 77 LYS A O 1
ATOM 608 N N . TRP A 1 78 ? 10.757 -13.038 0.003 1.00 92.69 78 TRP A N 1
ATOM 609 C CA . TRP A 1 78 ? 10.639 -12.583 -1.383 1.00 92.69 78 TRP A CA 1
ATOM 610 C C . TRP A 1 78 ? 10.888 -13.703 -2.388 1.00 92.69 78 TRP A C 1
ATOM 612 O O . TRP A 1 78 ? 10.250 -13.697 -3.436 1.00 92.69 78 TRP A O 1
ATOM 622 N N . ALA A 1 79 ? 11.684 -14.717 -2.032 1.00 91.62 79 ALA A N 1
ATOM 623 C CA . ALA A 1 79 ? 11.799 -15.942 -2.826 1.00 91.62 79 ALA A CA 1
ATOM 624 C C . ALA A 1 79 ? 10.435 -16.645 -2.979 1.00 91.62 79 ALA A C 1
ATOM 626 O O . ALA A 1 79 ? 10.038 -16.985 -4.085 1.00 91.62 79 ALA A O 1
ATOM 627 N N . VAL A 1 80 ? 9.644 -16.736 -1.901 1.00 91.56 80 VAL A N 1
ATOM 628 C CA . VAL A 1 80 ? 8.276 -17.300 -1.960 1.00 91.56 80 VAL A CA 1
ATOM 629 C C . VAL A 1 80 ? 7.378 -16.546 -2.949 1.00 91.56 80 VAL A C 1
ATOM 631 O O . VAL A 1 80 ? 6.542 -17.150 -3.623 1.00 91.56 80 VAL A O 1
ATOM 634 N N . VAL A 1 81 ? 7.528 -15.222 -3.022 1.00 93.50 81 VAL A N 1
ATOM 635 C CA . VAL A 1 81 ? 6.753 -14.375 -3.937 1.00 93.50 81 VAL A CA 1
ATOM 636 C C . VAL A 1 81 ? 7.228 -14.562 -5.372 1.00 93.50 81 VAL A C 1
ATOM 638 O O . VAL A 1 81 ? 6.394 -14.727 -6.258 1.00 93.50 81 VAL A O 1
ATOM 641 N N . HIS A 1 82 ? 8.544 -14.577 -5.589 1.00 94.62 82 HIS A N 1
ATOM 642 C CA . HIS A 1 82 ? 9.149 -14.856 -6.886 1.00 94.62 82 HIS A CA 1
ATOM 643 C C . HIS A 1 82 ? 8.642 -16.190 -7.450 1.00 94.62 82 HIS A C 1
ATOM 645 O O . HIS A 1 82 ? 8.056 -16.202 -8.529 1.00 94.62 82 HIS A O 1
ATOM 651 N N . ASP A 1 83 ? 8.759 -17.277 -6.683 1.00 94.69 83 ASP A N 1
ATOM 652 C CA . ASP A 1 83 ? 8.346 -18.619 -7.111 1.00 94.69 83 ASP A CA 1
ATOM 653 C C . ASP A 1 83 ? 6.847 -18.674 -7.449 1.00 94.69 83 ASP A C 1
ATOM 655 O O . ASP A 1 83 ? 6.436 -19.290 -8.430 1.00 94.69 83 ASP A O 1
ATOM 659 N N . PHE A 1 84 ? 6.004 -17.985 -6.669 1.00 94.94 84 PHE A N 1
ATOM 660 C CA . PHE A 1 84 ? 4.575 -17.873 -6.971 1.00 94.94 84 PHE A CA 1
ATOM 661 C C . PHE A 1 84 ? 4.307 -17.184 -8.314 1.00 94.94 84 PHE A C 1
ATOM 663 O O . PHE A 1 84 ? 3.482 -17.660 -9.091 1.00 94.94 84 PHE A O 1
ATOM 670 N N . PHE A 1 85 ? 4.970 -16.061 -8.592 1.00 95.75 85 PHE A N 1
ATOM 671 C CA . PHE A 1 85 ? 4.755 -15.335 -9.842 1.00 95.75 85 PHE A CA 1
ATOM 672 C C . PHE A 1 85 ? 5.391 -16.040 -11.048 1.00 95.75 85 PHE A C 1
ATOM 674 O O . PHE A 1 85 ? 4.835 -15.966 -12.144 1.00 95.75 85 PHE A O 1
ATOM 681 N N . GLU A 1 86 ? 6.479 -16.788 -10.853 1.00 96.19 86 GLU A N 1
ATOM 682 C CA . GLU A 1 86 ? 7.059 -17.659 -11.880 1.00 96.19 86 GLU A CA 1
ATOM 683 C C . GLU A 1 86 ? 6.081 -18.774 -12.288 1.00 96.19 86 GLU A C 1
ATOM 685 O O . GLU A 1 86 ? 5.819 -18.954 -13.481 1.00 96.19 86 GLU A O 1
ATOM 690 N N . GLU A 1 87 ? 5.462 -19.460 -11.317 1.00 93.75 87 GLU A N 1
ATOM 691 C CA . GLU A 1 87 ? 4.401 -20.454 -11.560 1.00 93.75 87 GLU A CA 1
ATOM 692 C C . GLU A 1 87 ? 3.216 -19.846 -12.338 1.00 93.75 87 GLU A C 1
ATOM 694 O O . GLU A 1 87 ? 2.689 -20.455 -13.273 1.00 93.75 87 GLU A O 1
ATOM 699 N N . GLU A 1 88 ? 2.829 -18.617 -11.988 1.00 93.12 88 GLU A N 1
ATOM 700 C CA . GLU A 1 88 ? 1.750 -17.857 -12.632 1.00 93.12 88 GLU A CA 1
ATOM 701 C C . GLU A 1 88 ? 2.144 -17.271 -14.000 1.00 93.12 88 GLU A C 1
ATOM 703 O O . GLU A 1 88 ? 1.283 -16.738 -14.703 1.00 93.12 88 GLU A O 1
ATOM 708 N N . LYS A 1 89 ? 3.420 -17.383 -14.400 1.00 96.56 89 LYS A N 1
ATOM 709 C CA . LYS A 1 89 ? 3.999 -16.792 -15.622 1.00 96.56 89 LYS A CA 1
ATOM 710 C C . LYS A 1 89 ? 3.844 -15.273 -15.684 1.00 96.56 89 LYS A C 1
ATOM 712 O O . LYS A 1 89 ? 3.570 -14.704 -16.742 1.00 96.56 89 LYS A O 1
ATOM 717 N N . ILE A 1 90 ? 4.022 -14.621 -14.544 1.00 96.31 90 ILE A N 1
ATOM 718 C CA . ILE A 1 90 ? 3.921 -13.175 -14.386 1.00 96.31 90 ILE A CA 1
ATOM 719 C C . ILE A 1 90 ? 5.306 -12.630 -14.036 1.00 96.31 90 ILE A C 1
ATOM 721 O O . ILE A 1 90 ? 5.943 -13.149 -13.121 1.00 96.31 90 ILE A O 1
ATOM 725 N N . PRO A 1 91 ? 5.796 -11.589 -14.733 1.00 98.00 91 PRO A N 1
ATOM 726 C CA . PRO A 1 91 ? 7.101 -11.015 -14.441 1.00 98.00 91 PRO A CA 1
ATOM 727 C C . PRO A 1 91 ? 7.207 -10.534 -12.990 1.00 98.00 91 PRO A C 1
ATOM 729 O O . PRO A 1 91 ? 6.420 -9.695 -12.544 1.00 98.00 91 PRO A O 1
ATOM 732 N N . PHE A 1 92 ? 8.215 -11.035 -12.282 1.00 97.69 92 PHE A N 1
ATOM 733 C CA . PHE A 1 92 ? 8.648 -10.527 -10.988 1.00 97.69 92 PHE A CA 1
ATOM 734 C C . PHE A 1 92 ? 10.116 -10.125 -11.098 1.00 97.69 92 PHE A C 1
ATOM 736 O O . PHE A 1 92 ? 10.984 -10.962 -11.337 1.00 97.69 92 PHE A O 1
ATOM 743 N N . THR A 1 93 ? 10.391 -8.839 -10.915 1.00 97.00 93 THR A N 1
ATOM 744 C CA . THR A 1 93 ? 11.742 -8.285 -10.994 1.00 97.00 93 THR A CA 1
ATOM 745 C C . THR A 1 93 ? 12.110 -7.685 -9.647 1.00 97.00 93 THR A C 1
ATOM 747 O O . THR A 1 93 ? 11.355 -6.886 -9.097 1.00 97.00 93 THR A O 1
ATOM 750 N N . ALA A 1 94 ? 13.281 -8.037 -9.122 1.00 97.19 94 ALA A N 1
ATOM 751 C CA . ALA A 1 94 ? 13.838 -7.457 -7.907 1.00 97.19 94 ALA A CA 1
ATOM 752 C C . ALA A 1 94 ? 15.096 -6.656 -8.253 1.00 97.19 94 ALA A C 1
ATOM 754 O O . ALA A 1 94 ? 16.006 -7.185 -8.888 1.00 97.19 94 ALA A O 1
ATOM 755 N N . VAL A 1 95 ? 15.147 -5.387 -7.846 1.00 96.88 95 VAL A N 1
ATOM 756 C CA . VAL A 1 95 ? 16.271 -4.485 -8.124 1.00 96.88 95 VAL A CA 1
ATOM 757 C C . VAL A 1 95 ? 16.676 -3.675 -6.906 1.00 96.88 95 VAL A C 1
ATOM 759 O O . VAL A 1 95 ? 15.893 -3.415 -5.988 1.00 96.88 95 VAL A O 1
ATOM 762 N N . THR A 1 96 ? 17.930 -3.242 -6.909 1.00 95.62 96 THR A N 1
ATOM 763 C CA . THR A 1 96 ? 18.433 -2.314 -5.900 1.00 95.62 96 THR A CA 1
ATOM 764 C C . THR A 1 96 ? 17.976 -0.886 -6.197 1.00 95.62 96 THR A C 1
ATOM 766 O O . THR A 1 96 ? 17.534 -0.553 -7.298 1.00 95.62 96 THR A O 1
ATOM 769 N N . HIS A 1 97 ? 18.134 0.023 -5.232 1.00 92.31 97 HIS A N 1
ATOM 770 C CA . HIS A 1 97 ? 17.762 1.427 -5.431 1.00 92.31 97 HIS A CA 1
ATOM 771 C C . HIS A 1 97 ? 18.552 2.146 -6.544 1.00 92.31 97 HIS A C 1
ATOM 773 O O . HIS A 1 97 ? 18.165 3.238 -6.951 1.00 92.31 97 HIS A O 1
ATOM 779 N N . SER A 1 98 ? 19.679 1.597 -7.010 1.00 91.12 98 SER A N 1
ATOM 780 C CA . SER A 1 98 ? 20.456 2.146 -8.134 1.00 91.12 98 SER A CA 1
ATOM 781 C C . SER A 1 98 ? 19.856 1.846 -9.506 1.00 91.12 98 SER A C 1
ATOM 783 O O . SER A 1 98 ? 20.256 2.474 -10.481 1.00 91.12 98 SER A O 1
ATOM 785 N N . GLU A 1 99 ? 18.908 0.918 -9.578 1.00 95.19 99 GLU A N 1
ATOM 786 C CA . GLU A 1 99 ? 18.375 0.360 -10.825 1.00 95.19 99 GLU A CA 1
ATOM 787 C C . GLU A 1 99 ? 16.865 0.600 -10.954 1.00 95.19 99 GLU A C 1
ATOM 789 O O . GLU A 1 99 ? 16.185 -0.046 -11.746 1.00 95.19 99 GLU A O 1
ATOM 794 N N . ILE A 1 100 ? 16.326 1.538 -10.167 1.00 95.94 100 ILE A N 1
ATOM 795 C CA . ILE A 1 100 ? 14.926 1.953 -10.268 1.00 95.94 100 ILE A CA 1
ATOM 796 C C . ILE A 1 100 ? 14.686 2.500 -11.684 1.00 95.94 100 ILE A C 1
ATOM 798 O O . ILE A 1 100 ? 15.333 3.485 -12.055 1.00 95.94 100 ILE A O 1
ATOM 802 N N . PRO A 1 101 ? 13.754 1.921 -12.462 1.00 95.75 101 PRO A N 1
ATOM 803 C CA . PRO A 1 101 ? 13.465 2.403 -13.804 1.00 95.75 101 PRO A CA 1
ATOM 804 C C . PRO A 1 101 ? 12.868 3.812 -13.787 1.00 95.75 101 PRO A C 1
ATOM 806 O O . PRO A 1 101 ? 12.250 4.248 -12.810 1.00 95.75 101 PRO A O 1
ATOM 809 N N . GLU A 1 102 ? 12.999 4.530 -14.896 1.00 93.38 102 GLU A N 1
ATOM 810 C CA . GLU A 1 102 ? 12.241 5.762 -15.096 1.00 93.38 102 GLU A CA 1
ATOM 811 C C . GLU A 1 102 ? 10.772 5.429 -15.374 1.00 93.38 102 GLU A C 1
ATOM 813 O O . GLU A 1 102 ? 10.462 4.491 -16.105 1.00 93.38 102 GLU A O 1
ATOM 818 N N . ILE A 1 103 ? 9.849 6.214 -14.822 1.00 94.25 103 ILE A N 1
ATOM 819 C CA . ILE A 1 103 ? 8.400 5.961 -14.926 1.00 94.25 103 ILE A CA 1
ATOM 820 C C . ILE A 1 103 ? 7.929 5.913 -16.383 1.00 94.25 103 ILE A C 1
ATOM 822 O O . ILE A 1 103 ? 7.040 5.139 -16.726 1.00 94.25 103 ILE A O 1
ATOM 826 N N . ASP A 1 104 ? 8.540 6.710 -17.258 1.00 93.50 104 ASP A N 1
ATOM 827 C CA . ASP A 1 104 ? 8.169 6.742 -18.670 1.00 93.50 104 ASP A CA 1
ATOM 828 C C . ASP A 1 104 ? 8.543 5.480 -19.448 1.00 93.50 104 ASP A C 1
ATOM 830 O O . ASP A 1 104 ? 7.997 5.275 -20.531 1.00 93.50 104 ASP A O 1
ATOM 834 N N . SER A 1 105 ? 9.394 4.616 -18.884 1.00 94.75 105 SER A N 1
ATOM 835 C CA . SER A 1 105 ? 9.759 3.327 -19.480 1.00 94.75 105 SER A CA 1
ATOM 836 C C . SER A 1 105 ? 8.701 2.231 -19.301 1.00 94.75 105 SER A C 1
ATOM 838 O O . SER A 1 105 ? 8.789 1.201 -19.966 1.00 94.75 105 SER A O 1
ATOM 840 N N . PHE A 1 106 ? 7.701 2.436 -18.436 1.00 96.56 106 PHE A N 1
ATOM 841 C CA . PHE A 1 106 ? 6.649 1.448 -18.186 1.00 96.56 106 PHE A CA 1
ATOM 842 C C . PHE A 1 106 ? 5.589 1.457 -19.290 1.00 96.56 106 PHE A C 1
ATOM 844 O O . PHE A 1 106 ? 5.169 2.518 -19.765 1.00 96.56 106 PHE A O 1
ATOM 851 N N . ASP A 1 107 ? 5.111 0.264 -19.642 1.00 94.56 107 ASP A N 1
ATOM 852 C CA . ASP A 1 107 ? 3.986 0.072 -20.553 1.00 94.56 107 ASP A CA 1
ATOM 853 C C . ASP A 1 107 ? 2.659 0.394 -19.836 1.00 94.56 107 ASP A C 1
ATOM 855 O O . ASP A 1 107 ? 2.280 -0.321 -18.906 1.00 94.56 107 ASP A O 1
ATOM 859 N N . PRO A 1 108 ? 1.906 1.427 -20.263 1.00 94.12 108 PRO A N 1
ATOM 860 C CA . PRO A 1 108 ? 0.633 1.783 -19.641 1.00 94.12 108 PRO A CA 1
ATOM 861 C C . PRO A 1 108 ? -0.464 0.719 -19.816 1.00 94.12 108 PRO A C 1
ATOM 863 O O . PRO A 1 108 ? -1.502 0.810 -19.164 1.00 94.12 108 PRO A O 1
ATOM 866 N N . THR A 1 109 ? -0.284 -0.279 -20.682 1.00 93.12 109 THR A N 1
ATOM 867 C CA . THR A 1 109 ? -1.238 -1.388 -20.837 1.00 93.12 109 THR A CA 1
ATOM 868 C C . THR A 1 1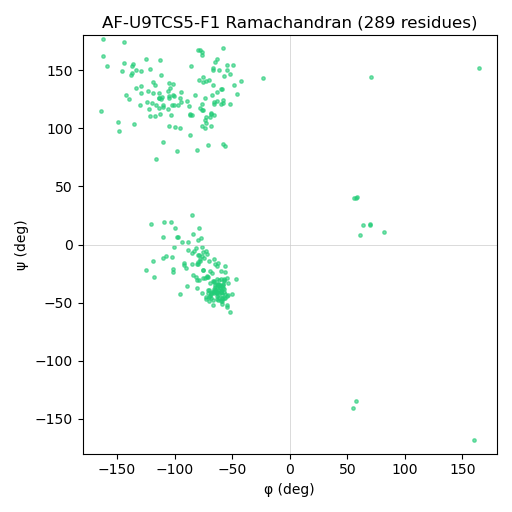09 ? -1.015 -2.511 -19.821 1.00 93.12 109 THR A C 1
ATOM 870 O O . THR A 1 109 ? -1.936 -3.285 -19.565 1.00 93.12 109 THR A O 1
ATOM 873 N N . GLN A 1 110 ? 0.153 -2.559 -19.170 1.00 95.06 110 GLN A N 1
ATOM 874 C CA . GLN A 1 110 ? 0.510 -3.572 -18.179 1.00 95.06 110 GLN A CA 1
ATOM 875 C C . GLN A 1 110 ? 0.270 -3.063 -16.752 1.00 95.06 110 GLN A C 1
ATOM 877 O O . GLN A 1 110 ? 0.879 -2.088 -16.312 1.00 95.06 110 GLN A O 1
ATOM 882 N N . ALA A 1 111 ? -0.589 -3.745 -15.990 1.00 96.06 111 ALA A N 1
ATOM 883 C CA . ALA A 1 111 ? -0.851 -3.384 -14.599 1.00 96.06 111 ALA A CA 1
ATOM 884 C C . ALA A 1 111 ? 0.336 -3.761 -13.694 1.00 96.06 111 ALA A C 1
ATOM 886 O O . ALA A 1 111 ? 0.482 -4.919 -13.299 1.00 96.06 111 ALA A O 1
ATOM 887 N N . THR A 1 112 ? 1.186 -2.794 -13.342 1.00 98.25 112 THR A N 1
ATOM 888 C CA . THR A 1 112 ? 2.437 -3.066 -12.611 1.00 98.25 112 THR A CA 1
ATOM 889 C C . THR A 1 112 ? 2.348 -2.666 -11.140 1.00 98.25 112 THR A C 1
ATOM 891 O O . THR A 1 112 ? 1.995 -1.532 -10.820 1.00 98.25 112 THR A O 1
ATOM 894 N N . VAL A 1 113 ? 2.688 -3.575 -10.221 1.00 98.50 113 VAL A N 1
ATOM 895 C CA . VAL A 1 113 ? 2.858 -3.249 -8.795 1.00 98.50 113 VAL A CA 1
ATOM 896 C C . VAL A 1 113 ? 4.327 -2.954 -8.518 1.00 98.50 113 VAL A C 1
ATOM 898 O O . VAL A 1 113 ? 5.177 -3.810 -8.739 1.00 98.50 113 VAL A O 1
ATOM 901 N N . VAL A 1 114 ? 4.627 -1.769 -7.990 1.00 98.62 114 VAL A N 1
ATOM 902 C CA . VAL A 1 114 ? 5.981 -1.373 -7.584 1.00 98.62 114 VAL A CA 1
ATOM 903 C C . VAL A 1 114 ? 6.051 -1.254 -6.064 1.00 98.62 114 VAL A C 1
ATOM 905 O O . VAL A 1 114 ? 5.269 -0.524 -5.449 1.00 98.62 114 VAL A O 1
ATOM 908 N N . ILE A 1 115 ? 6.989 -1.970 -5.450 1.00 98.56 115 ILE A N 1
ATOM 909 C CA . ILE A 1 115 ? 7.151 -2.074 -3.997 1.00 98.56 115 ILE A CA 1
ATOM 910 C C . ILE A 1 115 ? 8.497 -1.472 -3.615 1.00 98.56 115 ILE A C 1
ATOM 912 O O . ILE A 1 115 ? 9.532 -1.951 -4.055 1.00 98.56 115 ILE A O 1
ATOM 916 N N . PHE A 1 116 ? 8.485 -0.442 -2.776 1.00 97.88 116 PHE A N 1
ATOM 917 C CA . PHE A 1 116 ? 9.671 0.209 -2.231 1.00 97.88 116 PHE A CA 1
ATOM 918 C C . PHE A 1 116 ? 9.839 -0.211 -0.768 1.00 97.88 116 PHE A C 1
ATOM 920 O O . PHE A 1 116 ? 9.125 0.297 0.101 1.00 97.88 116 PHE A O 1
ATOM 927 N N . GLU A 1 117 ? 10.754 -1.139 -0.486 1.00 95.12 117 GLU A N 1
ATOM 928 C CA . GLU A 1 117 ? 10.996 -1.671 0.864 1.00 95.12 117 GLU A CA 1
ATOM 929 C C . GLU A 1 117 ? 12.409 -1.351 1.363 1.00 95.12 117 GLU A C 1
ATOM 931 O O . GLU A 1 117 ? 13.388 -1.449 0.631 1.00 95.12 117 GLU A O 1
ATOM 936 N N . ASP A 1 118 ? 12.512 -0.948 2.633 1.00 90.62 118 ASP A N 1
ATOM 937 C CA . ASP A 1 118 ? 13.782 -0.622 3.296 1.00 90.62 118 ASP A CA 1
ATOM 938 C C . ASP A 1 118 ? 14.620 0.448 2.570 1.00 90.62 118 ASP A C 1
ATOM 940 O O . ASP A 1 118 ? 15.848 0.386 2.510 1.00 90.62 118 ASP A O 1
ATOM 944 N N . LEU A 1 119 ? 13.938 1.477 2.051 1.00 93.50 119 LEU A N 1
ATOM 945 C CA . LEU A 1 119 ? 14.557 2.606 1.342 1.00 93.50 119 LEU A CA 1
ATOM 946 C C . LEU A 1 119 ? 14.499 3.936 2.105 1.00 93.50 119 LEU A C 1
ATOM 948 O O . LEU A 1 119 ? 14.879 4.960 1.550 1.00 93.50 119 LEU A O 1
ATOM 952 N N . MET A 1 120 ? 14.031 3.974 3.358 1.00 88.25 120 MET A N 1
ATOM 953 C CA . MET A 1 120 ? 13.825 5.237 4.098 1.00 88.25 120 MET A CA 1
ATOM 954 C C . MET A 1 120 ? 15.081 6.115 4.226 1.00 88.25 120 MET A C 1
ATOM 956 O O . MET A 1 120 ? 14.965 7.332 4.317 1.00 88.25 120 MET A O 1
ATOM 960 N N . ASP A 1 121 ? 16.262 5.504 4.253 1.00 88.88 121 ASP A N 1
ATOM 961 C CA . ASP A 1 121 ? 17.572 6.154 4.343 1.00 88.88 121 ASP A CA 1
ATOM 962 C C . ASP A 1 121 ? 18.255 6.316 2.971 1.00 88.88 121 ASP A C 1
ATOM 964 O O . ASP A 1 121 ? 19.408 6.743 2.895 1.00 88.88 121 ASP A O 1
ATOM 968 N N . ALA A 1 122 ? 17.560 5.987 1.876 1.00 92.62 122 ALA A N 1
ATOM 969 C CA . ALA A 1 122 ? 18.086 6.157 0.532 1.00 92.62 122 ALA A CA 1
ATOM 970 C C . ALA A 1 122 ? 18.389 7.641 0.230 1.00 92.62 122 ALA A C 1
ATOM 972 O O . ALA A 1 122 ? 17.709 8.538 0.743 1.00 92.62 122 ALA A O 1
ATOM 973 N N . PRO A 1 123 ? 19.379 7.930 -0.638 1.00 93.81 123 PRO A N 1
ATOM 974 C CA . PRO A 1 123 ? 19.742 9.299 -0.989 1.00 93.81 123 PRO A CA 1
ATOM 975 C C . PRO A 1 123 ? 18.553 10.117 -1.502 1.00 93.81 123 PRO A C 1
ATOM 977 O O . PRO A 1 123 ? 17.671 9.586 -2.175 1.00 93.81 123 PRO A O 1
ATOM 980 N N . LYS A 1 124 ? 18.573 11.440 -1.288 1.00 93.31 124 LYS A N 1
ATOM 981 C CA . LYS A 1 124 ? 17.489 12.344 -1.718 1.00 93.31 124 LYS A CA 1
ATOM 982 C C . LYS A 1 124 ? 17.087 12.150 -3.187 1.00 93.31 124 LYS A C 1
ATOM 984 O O . LYS A 1 124 ? 15.904 12.072 -3.479 1.00 93.31 124 LYS A O 1
ATOM 989 N N . LYS A 1 125 ? 18.058 11.988 -4.093 1.00 94.00 125 LYS A N 1
ATOM 990 C CA . LYS A 1 125 ? 17.798 11.734 -5.522 1.00 94.00 125 LYS A CA 1
ATOM 991 C C . LYS A 1 125 ? 16.931 10.486 -5.750 1.00 94.00 125 LYS A C 1
ATOM 993 O O . LYS A 1 125 ? 16.074 10.491 -6.624 1.00 94.00 125 LYS A O 1
ATOM 998 N N . ILE A 1 126 ? 17.147 9.436 -4.959 1.00 95.31 126 ILE A N 1
ATOM 999 C CA . ILE A 1 126 ? 16.336 8.216 -5.001 1.00 95.31 126 ILE A CA 1
ATOM 1000 C C . ILE A 1 126 ? 14.936 8.494 -4.449 1.00 95.31 126 ILE A C 1
ATOM 1002 O O . ILE A 1 126 ? 13.954 8.120 -5.075 1.00 95.31 126 ILE A O 1
ATOM 1006 N N . GLN A 1 127 ? 14.822 9.203 -3.325 1.00 95.56 127 GLN A N 1
ATOM 1007 C CA . GLN A 1 127 ? 13.522 9.582 -2.757 1.00 95.56 127 GLN A CA 1
ATOM 1008 C C . GLN A 1 127 ? 12.688 10.465 -3.700 1.00 95.56 127 GLN A C 1
ATOM 1010 O O . GLN A 1 127 ? 11.471 10.294 -3.795 1.00 95.56 127 GLN A O 1
ATOM 1015 N N . ASP A 1 128 ? 13.333 11.371 -4.436 1.00 94.50 128 ASP A N 1
ATOM 1016 C CA . ASP A 1 128 ? 12.692 12.210 -5.451 1.00 94.50 128 ASP A CA 1
ATOM 1017 C C . ASP A 1 128 ? 12.183 11.351 -6.628 1.00 94.50 128 ASP A C 1
ATOM 1019 O O . ASP A 1 128 ? 11.050 11.532 -7.079 1.00 94.50 128 ASP A O 1
ATOM 1023 N N . LEU A 1 129 ? 12.960 10.349 -7.063 1.00 95.62 129 LEU A N 1
ATOM 1024 C CA . LEU A 1 129 ? 12.531 9.380 -8.078 1.00 95.62 129 LEU A CA 1
ATOM 1025 C C . LEU A 1 129 ? 11.322 8.559 -7.605 1.00 95.62 129 LEU A C 1
ATOM 1027 O O . LEU A 1 129 ? 10.322 8.481 -8.317 1.00 95.62 129 LEU A O 1
ATOM 1031 N N . ILE A 1 130 ? 11.367 8.014 -6.383 1.00 97.50 130 ILE A N 1
ATOM 1032 C CA . ILE A 1 130 ? 10.247 7.272 -5.781 1.00 97.50 130 ILE A CA 1
ATOM 1033 C C . ILE A 1 130 ? 9.005 8.167 -5.677 1.00 97.50 130 ILE A C 1
ATOM 1035 O O . ILE A 1 130 ? 7.897 7.738 -5.986 1.00 97.50 130 ILE A O 1
ATOM 1039 N N . THR A 1 131 ? 9.168 9.437 -5.304 1.00 97.06 131 THR A N 1
ATOM 1040 C CA . THR A 1 131 ? 8.058 10.404 -5.248 1.00 97.06 131 THR A CA 1
ATOM 1041 C C . THR A 1 131 ? 7.362 10.552 -6.605 1.00 97.06 131 THR A C 1
ATOM 1043 O O . THR A 1 131 ? 6.134 10.672 -6.654 1.00 97.06 131 THR A O 1
ATOM 1046 N N . GLY A 1 132 ? 8.109 10.465 -7.710 1.00 97.12 132 GLY A N 1
ATOM 1047 C CA . GLY A 1 132 ? 7.554 10.409 -9.062 1.00 97.12 132 GLY A CA 1
ATOM 1048 C C . GLY A 1 132 ? 6.517 9.292 -9.232 1.00 97.12 132 GLY A C 1
ATOM 1049 O O . GLY A 1 132 ? 5.441 9.528 -9.782 1.00 97.12 132 GLY A O 1
ATOM 1050 N N . TYR A 1 133 ? 6.790 8.094 -8.705 1.00 98.25 133 TYR A N 1
ATOM 1051 C CA . TYR A 1 133 ? 5.890 6.941 -8.820 1.00 98.25 133 TYR A CA 1
ATOM 1052 C C . TYR A 1 133 ? 4.558 7.188 -8.104 1.00 98.25 133 TYR A C 1
ATOM 1054 O O . TYR A 1 133 ? 3.496 6.839 -8.615 1.00 98.25 133 TYR A O 1
ATOM 1062 N N . PHE A 1 134 ? 4.588 7.842 -6.941 1.00 98.06 134 PHE A N 1
ATOM 1063 C CA . PHE A 1 134 ? 3.377 8.170 -6.179 1.00 98.06 134 PHE A CA 1
ATOM 1064 C C . PHE A 1 134 ? 2.575 9.331 -6.777 1.00 98.06 134 PHE A C 1
ATOM 1066 O O . PHE A 1 134 ? 1.381 9.439 -6.522 1.00 98.06 134 PHE A O 1
ATOM 1073 N N . THR A 1 135 ? 3.197 10.185 -7.582 1.00 95.75 135 THR A N 1
ATOM 1074 C CA . THR A 1 135 ? 2.543 11.366 -8.166 1.00 95.75 135 THR A CA 1
ATOM 1075 C C . THR A 1 135 ? 2.017 11.098 -9.576 1.00 95.75 135 THR A C 1
ATOM 1077 O O . THR A 1 135 ? 0.881 11.450 -9.887 1.00 95.75 135 THR A O 1
ATOM 1080 N N . HIS A 1 136 ? 2.800 10.413 -10.412 1.00 93.44 136 HIS A N 1
ATOM 1081 C CA . HIS A 1 136 ? 2.510 10.244 -11.839 1.00 93.44 136 HIS A CA 1
ATOM 1082 C C . HIS A 1 136 ? 2.326 8.780 -12.263 1.00 93.44 136 HIS A C 1
ATOM 1084 O O . HIS A 1 136 ? 1.769 8.531 -13.331 1.00 93.44 136 HIS A O 1
ATOM 1090 N N . GLY A 1 137 ? 2.714 7.805 -11.429 1.00 95.50 137 GLY A N 1
ATOM 1091 C CA . GLY A 1 137 ? 2.727 6.381 -11.798 1.00 95.50 137 GLY A CA 1
ATOM 1092 C C . GLY A 1 137 ? 1.373 5.831 -12.257 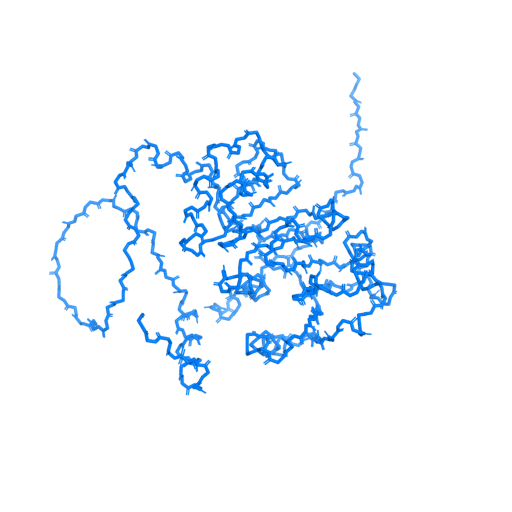1.00 95.50 137 GLY A C 1
ATOM 1093 O O . GLY A 1 137 ? 1.317 4.999 -13.159 1.00 95.50 137 GLY A O 1
ATOM 1094 N N . ARG A 1 138 ? 0.258 6.367 -11.741 1.00 93.81 138 ARG A N 1
ATOM 1095 C CA . ARG A 1 138 ? -1.094 5.957 -12.166 1.00 93.81 138 ARG A CA 1
ATOM 1096 C C . ARG A 1 138 ? -1.343 6.126 -13.670 1.00 93.81 138 ARG A C 1
ATOM 1098 O O . ARG A 1 138 ? -2.088 5.346 -14.245 1.00 93.81 138 ARG A O 1
ATOM 1105 N N . HIS A 1 139 ? -0.711 7.114 -14.313 1.00 92.00 139 HIS A N 1
ATOM 1106 C CA . HIS A 1 139 ? -0.851 7.363 -15.754 1.00 92.00 139 HIS A CA 1
ATOM 1107 C C . HIS A 1 139 ? -0.100 6.331 -16.607 1.00 92.00 139 HIS A C 1
ATOM 1109 O O . HIS A 1 139 ? -0.309 6.256 -17.813 1.00 92.00 139 HIS A O 1
ATOM 1115 N N . LYS A 1 140 ? 0.755 5.527 -15.969 1.00 95.69 140 LYS A N 1
ATOM 1116 C CA . LYS A 1 140 ? 1.461 4.382 -16.546 1.00 95.69 140 LYS A CA 1
ATOM 1117 C C . LYS A 1 140 ? 0.922 3.056 -16.010 1.00 95.69 140 LYS A C 1
ATOM 1119 O O . LYS A 1 140 ? 1.612 2.053 -16.085 1.00 95.69 140 LYS A O 1
ATOM 1124 N N . ASN A 1 141 ? -0.293 3.064 -15.450 1.00 95.69 141 ASN A N 1
ATOM 1125 C CA . ASN A 1 141 ? -0.943 1.877 -14.901 1.00 95.69 141 ASN A CA 1
ATOM 1126 C C . ASN A 1 141 ? -0.120 1.201 -13.787 1.00 95.69 141 ASN A C 1
ATOM 1128 O O . ASN A 1 141 ? -0.017 -0.021 -13.716 1.00 95.69 141 ASN A O 1
ATOM 1132 N N . ILE A 1 142 ? 0.482 2.021 -12.916 1.00 97.50 142 ILE A N 1
ATOM 1133 C CA . ILE A 1 142 ? 1.296 1.561 -11.789 1.00 97.50 142 ILE A CA 1
ATOM 1134 C C . ILE A 1 142 ? 0.534 1.734 -10.473 1.00 97.50 142 ILE A C 1
ATOM 1136 O O . ILE A 1 142 ? 0.035 2.826 -10.174 1.00 97.50 142 ILE A O 1
ATOM 1140 N N . SER A 1 143 ? 0.528 0.679 -9.657 1.00 98.00 143 SER A N 1
ATOM 1141 C CA . SER A 1 143 ? 0.220 0.766 -8.228 1.00 98.00 143 SER A CA 1
ATOM 1142 C C . SER A 1 143 ? 1.496 0.730 -7.396 1.00 98.00 143 SER A C 1
ATOM 1144 O O . SER A 1 143 ? 2.397 -0.059 -7.667 1.00 98.00 143 SER A O 1
ATOM 1146 N N . CYS A 1 144 ? 1.572 1.563 -6.362 1.00 98.12 144 CYS A N 1
ATOM 1147 C CA . CYS A 1 144 ? 2.793 1.765 -5.582 1.00 98.12 144 CYS A CA 1
ATOM 1148 C C . CYS A 1 144 ? 2.595 1.368 -4.118 1.00 98.12 144 CYS A C 1
ATOM 1150 O O . CYS A 1 144 ? 1.581 1.718 -3.512 1.00 98.12 144 CYS A O 1
ATOM 1152 N N . ILE A 1 145 ? 3.594 0.719 -3.522 1.00 98.75 145 ILE A N 1
ATOM 1153 C CA . ILE A 1 145 ? 3.655 0.411 -2.090 1.00 98.75 145 ILE A CA 1
ATOM 1154 C C . ILE A 1 145 ? 4.955 0.984 -1.525 1.00 98.75 145 ILE A C 1
ATOM 1156 O O . ILE A 1 145 ? 6.028 0.635 -2.000 1.00 98.75 145 ILE A O 1
ATOM 1160 N N . TYR A 1 146 ? 4.878 1.851 -0.515 1.00 98.50 146 TYR A N 1
ATOM 1161 C CA . TYR A 1 146 ? 6.052 2.336 0.219 1.00 98.50 146 TYR A CA 1
ATOM 1162 C C . TYR A 1 146 ? 6.049 1.749 1.624 1.00 98.50 146 TYR A C 1
ATOM 1164 O O . TYR A 1 146 ? 5.133 2.015 2.405 1.00 98.50 146 TYR A O 1
ATOM 1172 N N . VAL A 1 147 ? 7.079 0.978 1.958 1.00 97.31 147 VAL A N 1
ATOM 1173 C CA . VAL A 1 147 ? 7.208 0.294 3.244 1.00 97.31 147 VAL A CA 1
ATOM 1174 C C . VAL A 1 147 ? 8.228 1.020 4.112 1.00 97.31 147 VAL A C 1
ATOM 1176 O O . VAL A 1 147 ? 9.370 1.250 3.718 1.00 97.31 147 VAL A O 1
ATOM 1179 N N . ALA A 1 148 ? 7.814 1.386 5.320 1.00 95.00 148 ALA A N 1
ATOM 1180 C CA . ALA A 1 148 ? 8.623 2.129 6.273 1.00 95.00 148 ALA A CA 1
ATOM 1181 C C . ALA A 1 148 ? 8.486 1.562 7.686 1.00 95.00 148 ALA A C 1
ATOM 1183 O O . ALA A 1 148 ? 7.453 1.008 8.063 1.00 95.00 148 ALA A O 1
ATOM 1184 N N . GLN A 1 149 ? 9.512 1.757 8.517 1.00 92.81 149 GLN A N 1
ATOM 1185 C CA . GLN A 1 149 ? 9.409 1.402 9.934 1.00 92.81 149 GLN A CA 1
ATOM 1186 C C . GLN A 1 149 ? 8.560 2.401 10.724 1.00 92.81 149 GLN A C 1
ATOM 1188 O O . GLN A 1 149 ? 7.927 2.048 11.714 1.00 92.81 149 GLN A O 1
ATOM 1193 N N . ARG A 1 150 ? 8.541 3.664 10.283 1.00 91.88 150 ARG A N 1
ATOM 1194 C CA . ARG A 1 150 ? 7.820 4.758 10.936 1.00 91.88 150 ARG A CA 1
ATOM 1195 C C . ARG A 1 150 ? 7.048 5.557 9.905 1.00 91.88 150 ARG A C 1
ATOM 1197 O O . ARG A 1 150 ? 7.607 5.953 8.886 1.00 91.88 150 ARG A O 1
ATOM 1204 N N . PHE A 1 151 ? 5.796 5.878 10.211 1.00 94.56 151 PHE A N 1
ATOM 1205 C CA . PHE A 1 151 ? 4.939 6.633 9.298 1.00 94.56 151 PHE A CA 1
ATOM 1206 C C . PHE A 1 151 ? 5.532 8.003 8.943 1.00 94.56 151 PHE A C 1
ATOM 1208 O O . PHE A 1 151 ? 5.639 8.358 7.775 1.00 94.56 151 PHE A O 1
ATOM 1215 N N . PHE A 1 152 ? 5.999 8.759 9.941 1.00 93.19 152 PHE A N 1
ATOM 1216 C CA . PHE A 1 152 ? 6.576 10.087 9.711 1.00 93.19 152 PHE A CA 1
ATOM 1217 C C . PHE A 1 152 ? 7.958 10.072 9.038 1.00 93.19 152 PHE A C 1
ATOM 1219 O O . PHE A 1 152 ? 8.424 11.137 8.641 1.00 93.19 152 PHE A O 1
A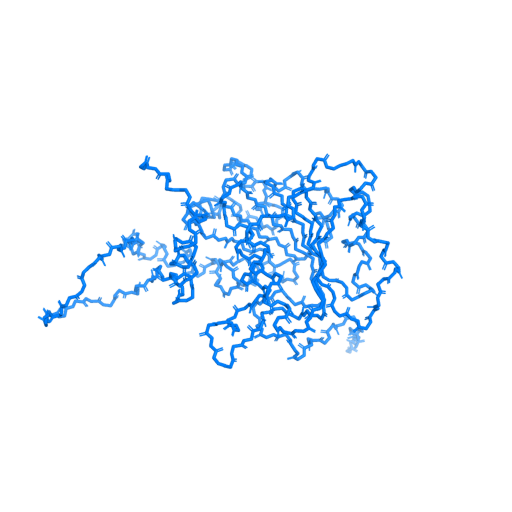TOM 1226 N N . ALA A 1 153 ? 8.592 8.903 8.878 1.00 92.50 153 ALA A N 1
ATOM 1227 C CA . ALA A 1 153 ? 9.808 8.756 8.075 1.00 92.50 153 ALA A CA 1
ATOM 1228 C C . ALA A 1 153 ? 9.506 8.647 6.571 1.00 92.50 153 ALA A C 1
ATOM 1230 O O . ALA A 1 153 ? 10.394 8.863 5.752 1.00 92.50 153 ALA A O 1
ATOM 1231 N N . ILE A 1 154 ? 8.258 8.350 6.195 1.00 95.25 154 ILE A N 1
ATOM 1232 C CA . ILE A 1 154 ? 7.827 8.387 4.798 1.00 95.25 154 ILE A CA 1
ATOM 1233 C C . I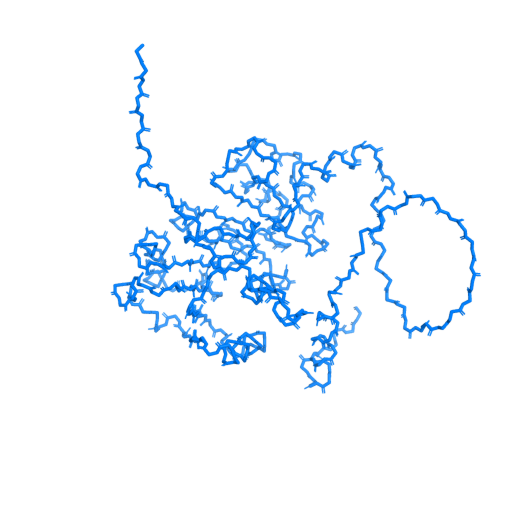LE A 1 154 ? 7.857 9.852 4.327 1.00 95.25 154 ILE A C 1
ATOM 1235 O O . ILE A 1 154 ? 7.259 10.716 4.998 1.00 95.25 154 ILE A O 1
ATOM 1239 N N . PRO A 1 155 ? 8.508 10.156 3.184 1.00 95.62 155 PRO A N 1
ATOM 1240 C CA . PRO A 1 155 ? 8.539 11.500 2.623 1.00 95.62 155 PRO A CA 1
ATOM 1241 C C . PRO A 1 155 ? 7.149 12.129 2.566 1.00 95.62 155 PRO A C 1
ATOM 1243 O O . PRO A 1 155 ? 6.169 11.487 2.184 1.00 95.62 155 PRO A O 1
ATOM 1246 N N . LYS A 1 156 ? 7.059 13.410 2.938 1.00 95.38 156 LYS A N 1
ATOM 1247 C CA . LYS A 1 156 ? 5.782 14.136 2.983 1.00 95.38 156 LYS A CA 1
ATOM 1248 C C . LYS A 1 156 ? 5.046 14.072 1.638 1.00 95.38 156 LYS A C 1
ATOM 1250 O O . LYS A 1 156 ? 3.861 13.764 1.629 1.00 95.38 156 LYS A O 1
ATOM 1255 N N . ALA A 1 157 ? 5.766 14.265 0.533 1.00 95.69 157 ALA A N 1
ATOM 1256 C CA . ALA A 1 157 ? 5.201 14.200 -0.812 1.00 95.69 157 ALA A CA 1
ATOM 1257 C C . ALA A 1 157 ? 4.565 12.832 -1.127 1.00 95.69 157 ALA A C 1
ATOM 1259 O O . ALA A 1 157 ? 3.521 12.779 -1.763 1.00 95.69 157 ALA A O 1
ATOM 1260 N N . ILE A 1 158 ? 5.131 11.728 -0.630 1.00 97.19 158 ILE A N 1
ATOM 1261 C CA . ILE A 1 158 ? 4.525 10.396 -0.765 1.00 97.19 158 ILE A CA 1
ATOM 1262 C C . ILE A 1 158 ? 3.265 10.303 0.104 1.00 97.19 158 ILE A C 1
ATOM 1264 O O . ILE A 1 158 ? 2.208 9.933 -0.398 1.00 97.19 158 ILE A O 1
ATOM 1268 N N . ARG A 1 159 ? 3.337 10.710 1.381 1.00 96.69 159 ARG A N 1
ATOM 1269 C CA . ARG A 1 159 ? 2.189 10.670 2.313 1.00 96.69 159 ARG A CA 1
ATOM 1270 C C . ARG A 1 159 ? 0.986 11.498 1.859 1.00 96.69 159 ARG A C 1
ATOM 1272 O O . ARG A 1 159 ? -0.136 11.157 2.208 1.00 96.69 159 ARG A O 1
ATOM 1279 N N . GLU A 1 160 ? 1.206 12.574 1.114 1.00 95.81 160 GLU A N 1
ATOM 1280 C CA . GLU A 1 160 ? 0.131 13.409 0.560 1.00 95.81 160 GLU A CA 1
ATOM 1281 C C . GLU A 1 160 ? -0.504 12.811 -0.704 1.00 95.81 160 GLU A C 1
ATOM 1283 O O . GLU A 1 160 ? -1.602 13.210 -1.074 1.00 95.81 160 GLU A O 1
ATOM 1288 N N . ASN A 1 161 ? 0.156 11.845 -1.353 1.00 97.06 161 ASN A N 1
ATOM 1289 C CA . ASN A 1 161 ? -0.317 11.231 -2.596 1.00 97.06 161 ASN A CA 1
ATOM 1290 C C . ASN A 1 161 ? -0.843 9.798 -2.424 1.00 97.06 161 ASN A C 1
ATOM 1292 O O . ASN A 1 161 ? -1.434 9.255 -3.361 1.00 97.06 161 ASN A O 1
ATOM 1296 N N . VAL A 1 162 ? -0.651 9.163 -1.264 1.00 97.81 162 VAL A N 1
ATOM 1297 C CA . VAL A 1 162 ? -1.239 7.843 -0.997 1.00 97.81 162 VAL A CA 1
ATOM 1298 C C . VAL A 1 162 ? -2.759 7.913 -0.916 1.00 97.81 162 VAL A C 1
ATOM 1300 O O . VAL A 1 162 ? -3.335 8.917 -0.513 1.00 97.81 162 VAL A O 1
ATOM 1303 N N . ASN A 1 163 ? -3.409 6.819 -1.296 1.00 97.00 163 ASN A N 1
ATOM 1304 C CA . ASN A 1 163 ? -4.844 6.624 -1.116 1.00 97.00 163 ASN A CA 1
ATOM 1305 C C . ASN A 1 163 ? -5.166 5.551 -0.064 1.00 97.00 163 ASN A C 1
ATOM 1307 O O . ASN A 1 163 ? -6.302 5.494 0.399 1.00 97.00 163 ASN A O 1
ATOM 1311 N N . TYR A 1 164 ? -4.168 4.780 0.379 1.00 98.12 164 TYR A N 1
ATOM 1312 C CA . TYR A 1 164 ? -4.286 3.892 1.531 1.00 98.12 164 TYR A CA 1
ATOM 1313 C C . TYR A 1 164 ? -3.098 4.018 2.472 1.00 98.12 164 TYR A C 1
ATOM 1315 O O . TYR A 1 164 ? -1.961 4.247 2.049 1.00 98.12 164 TYR A O 1
ATOM 1323 N N . ILE A 1 165 ? -3.359 3.780 3.752 1.00 97.81 165 ILE A N 1
ATOM 1324 C CA . ILE A 1 165 ? -2.330 3.639 4.782 1.00 97.81 165 ILE A CA 1
ATOM 1325 C C . ILE A 1 165 ? -2.603 2.351 5.543 1.00 97.81 165 ILE A C 1
ATOM 1327 O O . ILE A 1 165 ? -3.725 2.160 5.989 1.00 97.81 165 ILE A O 1
ATOM 1331 N N . SER A 1 166 ? -1.593 1.503 5.720 1.00 97.69 166 SER A N 1
ATOM 1332 C CA . SER A 1 166 ? -1.626 0.357 6.631 1.00 97.69 166 SER A CA 1
ATOM 1333 C C . SER A 1 166 ? -0.705 0.617 7.819 1.00 97.69 166 SER A C 1
ATOM 1335 O O . SER A 1 166 ? 0.502 0.815 7.640 1.00 97.69 166 SER A O 1
ATOM 1337 N N . LEU A 1 167 ? -1.267 0.620 9.027 1.00 96.69 167 LEU A N 1
ATOM 1338 C CA . LEU A 1 167 ? -0.539 0.747 10.286 1.00 96.69 167 LEU A CA 1
ATOM 1339 C C . LEU A 1 167 ? -0.386 -0.619 10.953 1.00 96.69 167 LEU A C 1
ATOM 1341 O O . LEU A 1 167 ? -1.361 -1.343 11.147 1.00 96.69 167 LEU A O 1
ATOM 1345 N N . HIS A 1 168 ? 0.850 -0.938 11.318 1.00 95.88 168 HIS A N 1
ATOM 1346 C CA . HIS A 1 168 ? 1.270 -2.165 11.984 1.00 95.88 168 HIS A CA 1
ATOM 1347 C C . HIS A 1 168 ? 2.014 -1.842 13.282 1.00 95.88 168 HIS A C 1
ATOM 1349 O O . HIS A 1 168 ? 2.559 -0.748 13.430 1.00 95.88 168 HIS A O 1
ATOM 1355 N N . GLY A 1 169 ? 2.100 -2.812 14.195 1.00 91.12 169 GLY A N 1
ATOM 1356 C CA . GLY A 1 169 ? 2.655 -2.610 15.536 1.00 91.12 169 GLY A CA 1
ATOM 1357 C C . GLY A 1 169 ? 4.064 -2.010 15.552 1.00 91.12 169 GLY A C 1
ATOM 1358 O O . GLY A 1 169 ? 4.836 -2.126 14.596 1.00 91.12 169 GLY A O 1
ATOM 1359 N N . GLY A 1 170 ? 4.401 -1.328 16.648 1.00 80.75 170 GLY A N 1
ATOM 1360 C CA . GLY A 1 170 ? 5.737 -0.763 16.865 1.00 80.75 170 GLY A CA 1
ATOM 1361 C C . GLY A 1 170 ? 6.099 0.425 15.960 1.00 80.75 170 GLY A C 1
ATOM 1362 O O . GLY A 1 170 ? 7.270 0.783 15.848 1.00 80.75 170 GLY A O 1
ATOM 1363 N N . HIS A 1 171 ? 5.121 1.064 15.310 1.00 70.88 171 HIS A N 1
ATOM 1364 C CA . HIS A 1 171 ? 5.355 2.215 14.428 1.00 70.88 171 HIS A CA 1
ATOM 1365 C C . HIS A 1 171 ? 5.707 3.531 15.166 1.00 70.88 171 HIS A C 1
ATOM 1367 O O . HIS A 1 171 ? 5.977 4.543 14.509 1.00 70.88 171 HIS A O 1
ATOM 1373 N N . GLY A 1 172 ? 5.671 3.565 16.505 1.00 77.69 172 GLY A N 1
ATOM 1374 C CA . GLY A 1 172 ? 5.946 4.755 17.320 1.00 77.69 172 GLY A CA 1
ATOM 1375 C C . GLY A 1 172 ? 5.375 4.664 18.738 1.00 77.69 172 GLY A C 1
ATOM 1376 O O . GLY A 1 172 ? 4.966 3.597 19.179 1.00 77.69 172 GLY A O 1
ATOM 1377 N N . SER A 1 173 ? 5.365 5.793 19.450 1.00 85.56 173 SER A N 1
ATOM 1378 C CA . SER A 1 173 ? 4.666 5.923 20.738 1.00 85.56 173 SER A CA 1
ATOM 1379 C C . SER A 1 173 ? 3.149 6.057 20.542 1.00 85.56 173 SER A C 1
ATOM 1381 O O . SER A 1 173 ? 2.714 6.475 19.470 1.00 85.56 173 SER A O 1
ATOM 1383 N N . LEU A 1 174 ? 2.341 5.847 21.590 1.00 87.38 174 LEU A N 1
ATOM 1384 C CA . LEU A 1 174 ? 0.899 6.152 21.548 1.00 87.38 174 LEU A CA 1
ATOM 1385 C C . LEU A 1 174 ? 0.628 7.606 21.114 1.00 87.38 174 LEU A C 1
ATOM 1387 O O . LEU A 1 174 ? -0.341 7.888 20.413 1.00 87.38 174 LEU A O 1
ATOM 1391 N N . THR A 1 175 ? 1.509 8.542 21.479 1.00 90.19 175 THR A N 1
ATOM 1392 C CA . THR A 1 175 ? 1.452 9.935 21.015 1.00 90.19 175 THR A CA 1
ATOM 1393 C C . THR A 1 175 ? 1.643 10.038 19.502 1.00 90.19 175 THR A C 1
ATOM 1395 O O . THR A 1 175 ? 0.939 10.805 18.847 1.00 90.19 175 THR A O 1
ATOM 1398 N N . ASP A 1 176 ? 2.561 9.265 18.920 1.00 89.75 176 ASP A N 1
ATOM 1399 C CA . ASP A 1 176 ? 2.724 9.206 17.467 1.00 89.75 176 ASP A CA 1
ATOM 1400 C C . ASP A 1 176 ? 1.509 8.562 16.799 1.00 89.75 176 ASP A C 1
ATOM 1402 O O . ASP A 1 176 ? 1.032 9.097 15.802 1.00 89.75 176 ASP A O 1
ATOM 1406 N N . THR A 1 177 ? 0.951 7.496 17.378 1.00 90.31 177 THR A N 1
ATOM 1407 C CA . THR A 1 177 ? -0.309 6.877 16.936 1.00 90.31 177 THR A CA 1
ATOM 1408 C C . THR A 1 177 ? -1.434 7.903 16.880 1.00 90.31 177 THR A C 1
ATOM 1410 O O . THR A 1 177 ? -2.027 8.108 15.820 1.00 90.31 177 THR A O 1
ATOM 1413 N N . LYS A 1 178 ? -1.654 8.654 17.966 1.00 93.56 178 LYS A N 1
ATOM 1414 C CA . LYS A 1 178 ? -2.626 9.757 18.008 1.00 93.56 178 LYS A CA 1
ATOM 1415 C C . LYS A 1 178 ? -2.363 10.791 16.920 1.00 93.56 178 LYS A C 1
ATOM 1417 O O . LYS A 1 178 ? -3.291 11.198 16.227 1.00 93.56 178 LYS A O 1
ATOM 1422 N N . ARG A 1 179 ? -1.104 11.203 16.734 1.00 94.12 179 ARG A N 1
ATOM 1423 C CA . ARG A 1 179 ? -0.729 12.181 15.700 1.00 94.12 179 ARG A CA 1
ATOM 1424 C C . ARG A 1 179 ? -1.034 11.685 14.294 1.00 94.12 179 ARG A C 1
ATOM 1426 O O . ARG A 1 179 ? -1.455 12.499 13.485 1.00 94.12 179 ARG A O 1
ATOM 1433 N N . ILE A 1 180 ? -0.817 10.404 13.999 1.00 93.19 180 ILE A N 1
ATOM 1434 C CA . ILE A 1 180 ? -1.133 9.813 12.692 1.00 93.19 180 ILE A CA 1
ATOM 1435 C C . ILE A 1 180 ? -2.647 9.804 12.487 1.00 93.19 180 ILE A C 1
ATOM 1437 O O . ILE A 1 180 ? -3.128 10.337 11.493 1.00 93.19 180 ILE A O 1
ATOM 1441 N N . ILE A 1 181 ? -3.397 9.260 13.448 1.00 93.50 181 ILE A N 1
ATOM 1442 C CA . ILE A 1 181 ? -4.857 9.124 13.356 1.00 93.50 181 ILE A CA 1
ATOM 1443 C C . ILE A 1 181 ? -5.525 10.495 13.199 1.00 93.50 181 ILE A C 1
ATOM 1445 O O . ILE A 1 181 ? -6.417 10.656 12.367 1.00 93.50 181 ILE A O 1
ATOM 1449 N N . ARG A 1 182 ? -5.039 11.510 13.926 1.00 95.00 182 ARG A N 1
ATOM 1450 C CA . ARG A 1 182 ? -5.576 12.879 13.887 1.00 95.00 182 ARG A CA 1
ATOM 1451 C C . ARG A 1 182 ? -5.453 13.558 12.518 1.00 95.00 182 ARG A C 1
ATOM 1453 O O . ARG A 1 182 ? -6.152 14.533 12.257 1.00 95.00 182 ARG A O 1
ATOM 1460 N N . LEU A 1 183 ? -4.585 13.065 11.631 1.00 91.69 183 LEU A N 1
ATOM 1461 C CA . LEU A 1 183 ? -4.519 13.555 10.249 1.00 91.69 183 LEU A CA 1
ATOM 1462 C C . LEU A 1 183 ? -5.754 13.151 9.432 1.00 91.69 183 LEU A C 1
ATOM 1464 O O . LEU A 1 183 ? -6.063 13.808 8.440 1.00 91.69 183 LEU A O 1
ATOM 1468 N N . TYR A 1 184 ? -6.456 12.092 9.842 1.00 90.81 184 TYR A N 1
ATOM 1469 C CA . TYR A 1 184 ? -7.511 11.459 9.051 1.00 90.81 184 TYR A CA 1
ATOM 1470 C C . TYR A 1 184 ? -8.884 11.512 9.730 1.00 90.81 184 TYR A C 1
ATOM 1472 O O . TYR A 1 184 ? -9.895 11.610 9.036 1.00 90.81 184 TYR A O 1
ATOM 1480 N N . THR A 1 185 ? -8.937 11.557 11.063 1.00 89.56 185 THR A N 1
ATOM 1481 C CA . THR A 1 185 ? -10.182 11.631 11.845 1.00 89.56 185 THR A CA 1
ATOM 1482 C C . THR A 1 185 ? -10.027 12.495 13.100 1.00 89.56 185 THR A C 1
ATOM 1484 O O . THR A 1 185 ? -8.923 12.694 13.604 1.00 89.56 185 THR A O 1
ATOM 1487 N N . GLU A 1 186 ? -11.141 13.024 13.603 1.00 89.88 186 GLU A N 1
ATOM 1488 C CA . GLU A 1 186 ? -11.208 13.780 14.861 1.00 89.88 186 GLU A CA 1
ATOM 1489 C C . GLU A 1 186 ? -11.226 12.858 16.093 1.00 89.88 186 GLU A C 1
ATOM 1491 O O . GLU A 1 186 ? -10.922 13.287 17.204 1.00 89.88 186 GLU A O 1
ATOM 1496 N N . GLU A 1 187 ? -11.483 11.565 15.893 1.00 90.19 187 GLU A N 1
ATOM 1497 C CA . GLU A 1 187 ? -11.622 10.546 16.939 1.00 90.19 187 GLU A CA 1
ATOM 1498 C C . GLU A 1 187 ? -10.274 9.951 17.388 1.00 90.19 187 GLU A C 1
ATOM 1500 O O . GLU A 1 187 ? -10.187 8.825 17.874 1.00 90.19 187 GLU A O 1
ATOM 1505 N N . SER A 1 188 ? -9.169 10.687 17.231 1.00 92.56 188 SER A N 1
ATOM 1506 C CA . SER A 1 188 ? -7.835 10.150 17.527 1.00 92.56 188 SER A CA 1
ATOM 1507 C C . SER A 1 188 ? -7.648 9.741 18.987 1.00 92.56 188 SER A C 1
ATOM 1509 O O . SER A 1 188 ? -6.878 8.828 19.270 1.00 92.56 188 SER A O 1
ATOM 1511 N N . GLU A 1 189 ? -8.331 10.411 19.917 1.00 92.50 189 GLU A N 1
ATOM 1512 C CA . GLU A 1 189 ? -8.235 10.101 21.347 1.00 92.50 189 GLU A CA 1
ATOM 1513 C C . GLU A 1 189 ? -8.891 8.762 21.704 1.00 92.50 189 GLU A C 1
ATOM 1515 O O . GLU A 1 189 ? -8.326 8.015 22.502 1.00 92.50 189 GLU A O 1
ATOM 1520 N N . SER A 1 190 ? -10.036 8.436 21.095 1.00 91.50 190 SER A N 1
ATOM 1521 C CA . SER A 1 190 ? -10.749 7.173 21.321 1.00 91.50 190 SER A CA 1
ATOM 1522 C C . SER A 1 190 ? -10.151 6.018 20.518 1.00 91.50 190 SER A C 1
ATOM 1524 O O . SER A 1 190 ? -10.056 4.906 21.032 1.00 91.50 190 SER A O 1
ATOM 1526 N N . LEU A 1 191 ? -9.709 6.268 19.282 1.00 92.50 191 LEU A N 1
ATOM 1527 C CA . LEU A 1 191 ? -9.209 5.216 18.395 1.00 92.50 191 LEU A CA 1
ATOM 1528 C C . LEU A 1 191 ? -7.762 4.812 18.679 1.00 92.50 191 LEU A C 1
ATOM 1530 O O . LEU A 1 191 ? -7.412 3.656 18.457 1.00 92.50 191 LEU A O 1
ATOM 1534 N N . ALA A 1 192 ? -6.906 5.719 19.163 1.00 93.38 192 ALA A N 1
ATOM 1535 C CA . ALA A 1 192 ? -5.489 5.399 19.332 1.00 93.38 192 ALA A CA 1
ATOM 1536 C C . ALA A 1 192 ? -5.222 4.205 20.262 1.00 93.38 192 ALA A C 1
ATOM 1538 O O . ALA A 1 192 ? -4.454 3.343 19.846 1.00 93.38 192 ALA A O 1
ATOM 1539 N N . PRO A 1 193 ? -5.844 4.085 21.455 1.00 91.31 193 PRO A N 1
ATOM 1540 C CA . PRO A 1 193 ? -5.637 2.917 22.312 1.00 91.31 193 PRO A CA 1
ATOM 1541 C C . PRO A 1 193 ? -6.119 1.608 21.673 1.00 91.31 193 PRO A C 1
ATOM 1543 O O . PRO A 1 193 ? -5.480 0.577 21.838 1.00 91.31 193 PRO A O 1
ATOM 1546 N N . VAL A 1 194 ? -7.222 1.653 20.917 1.00 92.06 194 VAL A N 1
ATOM 1547 C CA . VAL A 1 194 ? -7.784 0.477 20.233 1.00 92.06 194 VAL A CA 1
ATOM 1548 C C . VAL A 1 194 ? -6.862 0.016 19.107 1.00 92.06 194 VAL A C 1
ATOM 1550 O O . VAL A 1 194 ? -6.566 -1.168 18.988 1.00 92.06 194 VAL A O 1
ATOM 1553 N N . ILE A 1 195 ? -6.379 0.953 18.288 1.00 92.69 195 ILE A N 1
ATOM 1554 C CA . ILE A 1 195 ? -5.433 0.658 17.207 1.00 92.69 195 ILE A CA 1
ATOM 1555 C C . ILE A 1 195 ? -4.106 0.147 17.783 1.00 92.69 195 ILE A C 1
ATOM 1557 O O . ILE A 1 195 ? -3.542 -0.806 17.251 1.00 92.69 195 ILE A O 1
ATOM 1561 N N . ASP A 1 196 ? -3.620 0.734 18.878 1.00 91.00 196 ASP A N 1
ATOM 1562 C CA . ASP A 1 196 ? -2.404 0.280 19.558 1.00 91.00 196 ASP A CA 1
ATOM 1563 C C . ASP A 1 196 ? -2.538 -1.182 20.023 1.00 91.00 196 ASP A C 1
ATOM 1565 O O . ASP A 1 196 ? -1.729 -2.020 19.628 1.00 91.00 196 ASP A O 1
ATOM 1569 N N . ASP A 1 197 ? -3.618 -1.526 20.734 1.00 90.25 197 ASP A N 1
ATOM 1570 C CA . ASP A 1 197 ? -3.891 -2.896 21.195 1.00 90.25 197 ASP A CA 1
ATOM 1571 C C . ASP A 1 197 ? -4.014 -3.904 20.037 1.00 90.25 197 ASP A C 1
ATOM 1573 O O . ASP A 1 197 ? -3.338 -4.934 20.025 1.00 90.25 197 ASP A O 1
ATOM 1577 N N . LEU A 1 198 ? -4.801 -3.580 19.006 1.00 91.69 198 LEU A N 1
ATOM 1578 C CA . LEU A 1 198 ? -4.943 -4.426 17.817 1.00 91.69 198 LEU A CA 1
ATOM 1579 C C . LEU A 1 198 ? -3.588 -4.693 17.153 1.00 91.69 198 LEU A C 1
ATOM 1581 O O . LEU A 1 198 ? -3.253 -5.829 16.812 1.00 91.69 198 LEU A O 1
ATOM 1585 N N . THR A 1 199 ? -2.780 -3.649 16.986 1.00 90.56 199 THR A N 1
ATOM 1586 C CA . THR A 1 199 ? -1.487 -3.784 16.313 1.00 90.56 199 THR A CA 1
ATOM 1587 C C . THR A 1 199 ? -0.443 -4.530 17.149 1.00 90.56 199 THR A C 1
ATOM 1589 O O . THR A 1 199 ? 0.416 -5.207 16.575 1.00 90.56 199 THR A O 1
ATOM 1592 N N . LEU A 1 200 ? -0.539 -4.498 18.485 1.00 87.81 200 LEU A N 1
ATOM 1593 C CA . LEU A 1 200 ? 0.236 -5.367 19.382 1.00 87.81 200 LEU A CA 1
ATOM 1594 C C . LEU A 1 200 ? -0.158 -6.843 19.240 1.00 87.81 200 LEU A C 1
ATOM 1596 O O . LEU A 1 200 ? 0.698 -7.723 19.331 1.00 87.81 200 LEU A O 1
ATOM 1600 N N . GLN A 1 201 ? -1.424 -7.120 18.926 1.00 89.06 201 GLN A N 1
ATOM 1601 C CA . GLN A 1 201 ? -1.934 -8.465 18.634 1.00 89.06 201 GLN A CA 1
ATOM 1602 C C . GLN A 1 201 ? -1.607 -8.946 17.206 1.00 89.06 201 GLN A C 1
ATOM 1604 O O . GLN A 1 201 ? -2.146 -9.951 16.746 1.00 89.06 201 GLN A O 1
ATOM 1609 N N . ARG A 1 202 ? -0.683 -8.265 16.509 1.00 88.44 202 ARG A N 1
ATOM 1610 C CA . ARG A 1 202 ? -0.277 -8.521 15.114 1.00 88.44 202 ARG A CA 1
ATOM 1611 C C . ARG A 1 202 ? -1.390 -8.309 14.080 1.00 88.44 202 ARG A C 1
ATOM 1613 O O . ARG A 1 202 ? -1.238 -8.737 12.935 1.00 88.44 202 ARG A O 1
ATOM 1620 N N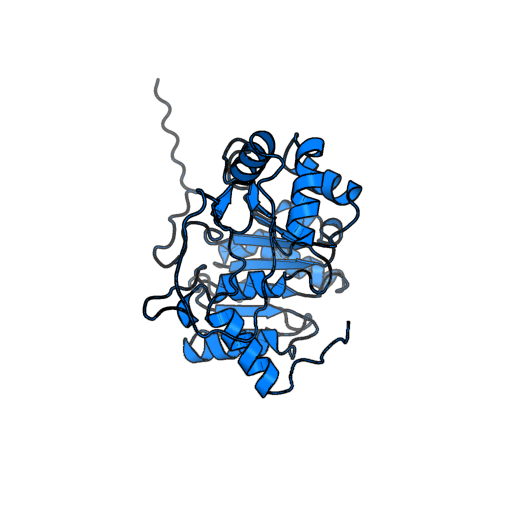 . GLU A 1 203 ? -2.461 -7.607 14.443 1.00 93.50 203 GLU A N 1
ATOM 1621 C CA . GLU A 1 203 ? -3.390 -7.059 13.459 1.00 93.50 203 GLU A CA 1
ATOM 1622 C C . GLU A 1 203 ? -2.798 -5.815 12.787 1.00 93.50 203 GLU A C 1
ATOM 1624 O O . GLU A 1 203 ? -1.807 -5.233 13.235 1.00 93.50 203 GLU A O 1
ATOM 1629 N N . PHE A 1 204 ? -3.408 -5.395 11.683 1.00 95.31 204 PHE A N 1
ATOM 1630 C CA . PHE A 1 204 ? -3.086 -4.129 11.034 1.00 95.31 204 PHE A CA 1
ATOM 1631 C C . PHE A 1 204 ? -4.355 -3.331 10.786 1.00 95.31 204 PHE A C 1
ATOM 1633 O O . PHE A 1 204 ? -5.429 -3.898 10.580 1.00 95.31 204 PHE A O 1
ATOM 1640 N N . VAL A 1 205 ? -4.225 -2.010 10.814 1.00 96.69 205 VAL A N 1
ATOM 1641 C CA . VAL A 1 205 ? -5.341 -1.089 10.600 1.00 96.69 205 VAL A CA 1
ATOM 1642 C C . VAL A 1 205 ? -5.112 -0.330 9.310 1.00 96.69 205 VAL A C 1
ATOM 1644 O O . VAL A 1 205 ? -4.066 0.292 9.123 1.00 96.69 205 VAL A O 1
ATOM 1647 N N . VAL A 1 206 ? -6.094 -0.381 8.419 1.00 97.19 206 VAL A N 1
ATOM 1648 C CA . VAL A 1 206 ? -6.071 0.306 7.136 1.00 97.19 206 VAL A CA 1
ATOM 1649 C C . VAL A 1 206 ? -6.956 1.543 7.181 1.00 97.19 206 VAL A C 1
ATOM 1651 O O . VAL A 1 206 ? -8.101 1.490 7.619 1.00 97.19 206 VAL A O 1
ATOM 1654 N N . PHE A 1 207 ? -6.429 2.643 6.658 1.00 97.06 207 PHE A N 1
ATOM 1655 C CA . PHE A 1 207 ? -7.178 3.845 6.317 1.00 97.06 207 PHE A CA 1
ATOM 1656 C C . PHE A 1 207 ? -7.382 3.862 4.797 1.00 97.06 207 PHE A C 1
ATOM 1658 O O . PHE A 1 207 ? -6.395 3.863 4.057 1.00 97.06 207 PHE A O 1
ATOM 1665 N N . ASP A 1 208 ? -8.631 3.859 4.328 1.00 96.19 208 ASP A N 1
ATOM 1666 C CA . ASP A 1 208 ? -8.993 4.099 2.922 1.00 96.19 208 ASP A CA 1
ATOM 1667 C C . ASP A 1 208 ? -9.338 5.580 2.750 1.00 96.19 208 ASP A C 1
ATOM 1669 O O . ASP A 1 208 ? -10.431 6.035 3.089 1.00 96.19 208 ASP A O 1
ATOM 1673 N N . LEU A 1 209 ? -8.383 6.346 2.221 1.00 95.38 209 LEU A N 1
ATOM 1674 C CA . LEU A 1 209 ? -8.471 7.805 2.115 1.00 95.38 209 LEU A CA 1
ATOM 1675 C C . LEU A 1 209 ? -9.388 8.274 0.979 1.00 95.38 209 LEU A C 1
ATOM 1677 O O . LEU A 1 209 ? -9.550 9.476 0.777 1.00 95.38 209 LEU A O 1
ATOM 1681 N N . ARG A 1 210 ? -9.960 7.344 0.211 1.00 91.75 210 ARG A N 1
ATOM 1682 C CA . ARG A 1 210 ? -10.896 7.649 -0.879 1.00 91.75 210 ARG A CA 1
ATOM 1683 C C . ARG A 1 210 ? -12.342 7.638 -0.405 1.00 91.75 210 ARG A C 1
ATOM 1685 O O . ARG A 1 210 ? -13.214 8.142 -1.105 1.00 91.75 210 ARG A O 1
ATOM 1692 N N . ARG A 1 211 ? -12.602 7.031 0.754 1.00 90.75 211 ARG A N 1
ATOM 1693 C CA . ARG A 1 211 ? -13.933 6.956 1.351 1.00 90.75 211 ARG A CA 1
ATOM 1694 C C . ARG A 1 211 ? -14.212 8.198 2.187 1.00 90.75 211 ARG A C 1
ATOM 1696 O O . ARG A 1 211 ? -13.302 8.835 2.716 1.00 90.75 211 ARG A O 1
ATOM 1703 N N . SER A 1 212 ? -15.495 8.528 2.327 1.00 89.12 212 SER A N 1
ATOM 1704 C CA . SER A 1 212 ? -15.924 9.528 3.307 1.00 89.12 212 SER A CA 1
ATOM 1705 C C . SER A 1 212 ? -15.462 9.110 4.701 1.00 89.12 212 SER A C 1
ATOM 1707 O O . SER A 1 212 ? -15.515 7.932 5.039 1.00 89.12 212 SER A O 1
ATOM 1709 N N . LYS A 1 213 ? -15.097 10.073 5.551 1.00 86.62 213 LYS A N 1
ATOM 1710 C CA . LYS A 1 213 ? -14.748 9.806 6.958 1.00 86.62 213 LYS A CA 1
ATOM 1711 C C . LYS A 1 213 ? -15.889 9.154 7.749 1.00 86.62 213 LYS A C 1
ATOM 1713 O O . LYS A 1 213 ? -15.638 8.526 8.764 1.00 86.62 213 LYS A O 1
ATOM 1718 N N . SER A 1 214 ? -17.130 9.316 7.288 1.00 86.12 214 SER A N 1
ATOM 1719 C CA . SER A 1 214 ? -18.319 8.690 7.874 1.00 86.12 214 SER A CA 1
ATOM 1720 C C . SER A 1 214 ? -18.585 7.268 7.366 1.00 86.12 214 SER A C 1
ATOM 1722 O O . SER A 1 214 ? -19.518 6.625 7.836 1.00 86.12 214 SER A O 1
ATOM 1724 N N . ASP A 1 215 ? -17.843 6.794 6.362 1.00 89.44 215 ASP A N 1
ATOM 1725 C CA . ASP A 1 215 ? -17.973 5.430 5.851 1.00 89.44 215 ASP A CA 1
ATOM 1726 C C . ASP A 1 215 ? -17.345 4.454 6.866 1.00 89.44 215 ASP A C 1
ATOM 1728 O O . ASP A 1 215 ? -16.165 4.619 7.200 1.00 89.44 215 ASP A O 1
ATOM 1732 N N . PRO A 1 216 ? -18.068 3.420 7.335 1.00 86.31 216 PRO A N 1
ATOM 1733 C CA . PRO A 1 216 ? -17.528 2.423 8.259 1.00 86.31 216 PRO A CA 1
ATOM 1734 C C . PRO A 1 216 ? -16.269 1.705 7.750 1.00 86.31 216 PRO A C 1
ATOM 1736 O O . PRO A 1 216 ? -15.487 1.202 8.554 1.00 86.31 216 PRO A O 1
ATOM 1739 N N . LEU A 1 217 ? -16.050 1.642 6.436 1.00 89.06 217 LEU A N 1
ATOM 1740 C CA . LEU A 1 217 ? -14.874 1.025 5.815 1.00 89.06 217 LEU A CA 1
ATOM 1741 C C . LEU A 1 217 ? -13.738 2.025 5.541 1.00 89.06 217 LEU A C 1
ATOM 1743 O O . LEU A 1 217 ? -12.709 1.634 4.989 1.00 89.06 217 LEU A O 1
ATOM 1747 N N . SER A 1 218 ? -13.890 3.299 5.923 1.00 92.69 218 SER A N 1
ATOM 1748 C CA . SER A 1 218 ? -12.807 4.294 5.849 1.00 92.69 218 SER A CA 1
ATOM 1749 C C . SER A 1 218 ? -11.655 3.974 6.804 1.00 92.69 218 SER A C 1
ATOM 1751 O O . SER A 1 218 ? -10.497 4.233 6.474 1.00 92.69 218 SER A O 1
ATOM 1753 N N . ILE A 1 219 ? -11.959 3.360 7.952 1.00 94.88 219 ILE A N 1
ATOM 1754 C CA . ILE A 1 219 ? -10.985 2.825 8.904 1.00 94.88 219 ILE A CA 1
ATOM 1755 C C . ILE A 1 219 ? -11.382 1.390 9.232 1.00 94.88 219 ILE A C 1
ATOM 1757 O O . ILE A 1 219 ? -12.471 1.119 9.743 1.00 94.88 219 ILE A O 1
ATOM 1761 N N . ARG A 1 220 ? -10.484 0.458 8.939 1.00 94.38 220 ARG A N 1
ATOM 1762 C CA . ARG A 1 220 ? -10.767 -0.974 8.984 1.00 94.38 220 ARG A CA 1
ATOM 1763 C C . ARG A 1 220 ? -9.620 -1.752 9.605 1.00 94.38 220 ARG A C 1
ATOM 1765 O O . ARG A 1 220 ? -8.458 -1.400 9.437 1.00 94.38 220 ARG A O 1
ATOM 1772 N N . VAL A 1 221 ? -9.952 -2.814 10.319 1.00 93.75 221 VAL A N 1
ATOM 1773 C CA . VAL A 1 221 ? -9.006 -3.846 10.729 1.00 93.75 221 VAL A CA 1
ATOM 1774 C C . VAL A 1 221 ? -8.843 -4.802 9.559 1.00 93.75 221 VAL A C 1
ATOM 1776 O O . VAL A 1 221 ? -9.820 -5.274 8.977 1.00 93.75 221 VAL A O 1
ATOM 1779 N N . ARG A 1 222 ? -7.589 -5.053 9.190 1.00 93.44 222 ARG A N 1
ATOM 1780 C CA . ARG A 1 222 ? -7.206 -5.736 7.955 1.00 93.44 222 ARG A CA 1
ATOM 1781 C C . ARG A 1 222 ? -7.761 -5.019 6.719 1.00 93.44 222 ARG A C 1
ATOM 1783 O O . ARG A 1 222 ? -7.633 -3.804 6.606 1.00 93.44 222 ARG A O 1
ATOM 1790 N N . TRP A 1 223 ? -8.329 -5.756 5.768 1.00 91.88 223 TRP A N 1
ATOM 1791 C CA . TRP A 1 223 ? -8.871 -5.197 4.528 1.00 91.88 223 TRP A CA 1
ATOM 1792 C C . TRP A 1 223 ? -10.396 -5.074 4.545 1.00 91.88 223 TRP A C 1
ATOM 1794 O O . TRP A 1 223 ? -10.934 -4.266 3.798 1.00 91.88 223 TRP A O 1
ATOM 1804 N N . ASP A 1 224 ? -11.097 -5.813 5.399 1.00 87.00 224 ASP A N 1
ATOM 1805 C CA . ASP A 1 224 ? -12.527 -6.105 5.255 1.00 87.00 224 ASP A CA 1
ATOM 1806 C C . ASP A 1 224 ? -13.381 -5.723 6.472 1.00 87.00 224 ASP A C 1
ATOM 1808 O O . ASP A 1 224 ? -14.582 -5.501 6.333 1.00 87.00 224 ASP A O 1
ATOM 1812 N N . THR A 1 225 ? -12.788 -5.608 7.663 1.00 90.94 225 THR A N 1
ATOM 1813 C CA . THR A 1 225 ? -13.556 -5.446 8.905 1.00 90.94 225 THR A CA 1
ATOM 1814 C C . THR A 1 225 ? -13.581 -3.992 9.362 1.00 90.94 225 THR A C 1
ATOM 1816 O O . THR A 1 225 ? -12.536 -3.427 9.661 1.00 90.94 225 THR A O 1
ATOM 1819 N N . SER A 1 226 ? -14.758 -3.371 9.482 1.00 91.56 226 SER A N 1
ATOM 1820 C CA . SER A 1 226 ? -14.864 -2.008 10.028 1.00 91.56 226 SER A CA 1
ATOM 1821 C C . SER A 1 226 ? -14.313 -1.925 11.456 1.00 91.56 226 SER A C 1
ATOM 1823 O O . SER A 1 226 ? -14.666 -2.738 12.312 1.00 91.56 226 SER A O 1
ATOM 1825 N N . LEU A 1 227 ? -13.490 -0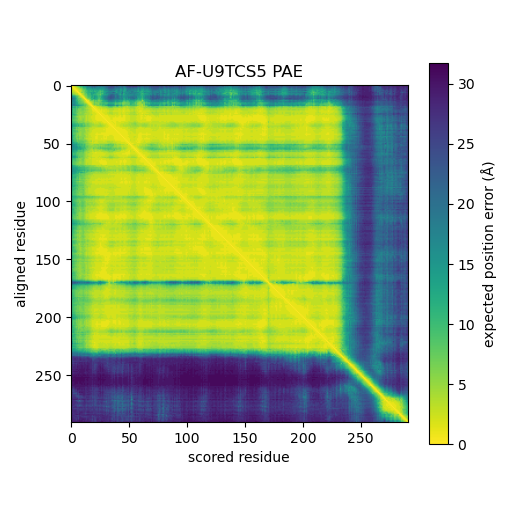.906 11.738 1.00 89.75 227 LEU A N 1
ATOM 1826 C CA . LEU A 1 227 ? -12.986 -0.666 13.093 1.00 89.75 227 LEU A CA 1
ATOM 1827 C C . LEU A 1 227 ? -14.127 -0.306 14.061 1.00 89.75 227 LEU A C 1
ATOM 1829 O O . LEU A 1 227 ? -14.124 -0.753 15.207 1.00 89.75 227 LEU A O 1
ATOM 1833 N N . SER A 1 228 ? -15.128 0.439 13.579 1.00 84.25 228 SER A N 1
ATOM 1834 C CA . SER A 1 228 ? -16.287 0.864 14.378 1.00 84.25 228 SER A CA 1
ATOM 1835 C C . SER A 1 228 ? -17.075 -0.324 14.943 1.00 84.25 228 SER A C 1
ATOM 1837 O O . SER A 1 228 ? -17.414 -0.345 16.127 1.00 84.25 228 SER A O 1
ATOM 1839 N N . SER A 1 229 ? -17.259 -1.379 14.143 1.00 81.88 229 SER A N 1
ATOM 1840 C CA . SER A 1 229 ? -17.970 -2.591 14.560 1.00 81.88 229 SER A CA 1
ATOM 1841 C C . SER A 1 229 ? -17.269 -3.327 15.705 1.00 81.88 229 SER A C 1
ATOM 1843 O O . SER A 1 229 ? -17.933 -3.951 16.529 1.00 81.88 229 SER A O 1
ATOM 1845 N N . ILE A 1 230 ? -15.940 -3.235 15.795 1.00 77.75 230 ILE A N 1
ATOM 1846 C CA . ILE A 1 230 ? -15.162 -3.827 16.893 1.00 77.75 230 ILE A CA 1
ATOM 1847 C C . ILE A 1 230 ? -15.304 -2.973 18.159 1.00 77.75 230 ILE A C 1
ATOM 1849 O O . ILE A 1 230 ? -15.482 -3.508 19.254 1.00 77.75 230 ILE A O 1
ATOM 1853 N N . THR A 1 231 ? -15.265 -1.645 18.019 1.00 72.62 231 THR A N 1
ATOM 1854 C CA . THR A 1 231 ? -15.398 -0.721 19.155 1.00 72.62 231 THR A CA 1
ATOM 1855 C C . THR A 1 231 ? -16.797 -0.699 19.762 1.00 72.62 231 THR A C 1
ATOM 1857 O O . THR A 1 231 ? -16.933 -0.548 20.971 1.00 72.62 231 THR A O 1
ATOM 1860 N N . GLU A 1 232 ? -17.843 -0.883 18.958 1.00 64.94 232 GLU A N 1
ATOM 1861 C CA . GLU A 1 232 ? -19.210 -0.992 19.472 1.00 64.94 232 GLU A CA 1
ATOM 1862 C C . GLU A 1 232 ? -19.384 -2.292 20.267 1.00 64.94 232 GLU A C 1
ATOM 1864 O O . GLU A 1 232 ? -19.917 -2.281 21.373 1.00 64.94 232 GLU A O 1
ATOM 1869 N N . GLN A 1 233 ? -18.852 -3.413 19.772 1.00 56.50 233 GLN A N 1
ATOM 1870 C CA . GLN A 1 233 ? -18.937 -4.703 20.466 1.00 56.50 233 GLN A CA 1
ATOM 1871 C C . GLN A 1 233 ? -18.186 -4.719 21.807 1.00 56.50 233 GLN A C 1
ATOM 1873 O O . GLN A 1 233 ? -18.664 -5.339 22.760 1.00 56.50 233 GLN A O 1
ATOM 1878 N N . SER A 1 234 ? -17.053 -4.016 21.919 1.00 51.31 234 SER A N 1
ATOM 1879 C CA . SER A 1 234 ? -16.294 -3.928 23.175 1.00 51.31 234 SER A CA 1
ATOM 1880 C C . SER A 1 234 ? -16.995 -3.086 24.250 1.00 51.31 234 SER A C 1
ATOM 1882 O O . SER A 1 234 ? -16.839 -3.370 25.438 1.00 51.31 234 SER A O 1
ATOM 1884 N N . GLN A 1 235 ? -17.826 -2.109 23.863 1.00 47.66 235 GLN A N 1
ATOM 1885 C CA . GLN A 1 235 ? -18.645 -1.329 24.801 1.00 47.66 235 GLN A CA 1
ATOM 1886 C C . GLN A 1 235 ? -19.804 -2.140 25.402 1.00 47.66 235 GLN A C 1
ATOM 1888 O O . GLN A 1 235 ? -20.210 -1.871 26.532 1.00 47.66 235 GLN A O 1
ATOM 1893 N N . PHE A 1 236 ? -20.315 -3.149 24.687 1.00 39.50 236 PHE A N 1
ATOM 1894 C CA . PHE A 1 236 ? -21.419 -3.992 25.163 1.00 39.50 236 PHE A CA 1
ATOM 1895 C C . PHE A 1 236 ? -20.972 -5.255 25.919 1.00 39.50 236 PHE A C 1
ATOM 1897 O O . PHE A 1 236 ? -21.792 -5.835 26.627 1.00 39.50 236 PHE A O 1
ATOM 1904 N N . ASN A 1 237 ? -19.702 -5.674 25.826 1.00 38.75 237 ASN A N 1
ATOM 1905 C CA . ASN A 1 237 ? -19.159 -6.805 26.590 1.00 38.75 237 ASN A CA 1
ATOM 1906 C C . ASN A 1 237 ? -17.662 -6.622 26.932 1.00 38.75 237 ASN A C 1
ATOM 1908 O O . ASN A 1 237 ? -16.788 -6.990 26.148 1.00 38.75 237 ASN A O 1
ATOM 1912 N N . PRO A 1 238 ? -17.330 -6.159 28.150 1.00 34.47 238 PRO A N 1
ATOM 1913 C CA . PRO A 1 238 ? -15.940 -6.033 28.605 1.00 34.47 238 PRO A CA 1
ATOM 1914 C C . PRO A 1 238 ? -15.195 -7.377 28.731 1.00 34.47 238 PRO A C 1
ATOM 1916 O O . PRO A 1 238 ? -13.972 -7.401 28.816 1.00 34.47 238 PRO A O 1
ATOM 1919 N N . SER A 1 239 ? -15.920 -8.500 28.767 1.00 39.12 239 SER A N 1
ATOM 1920 C CA . SER A 1 239 ? -15.394 -9.860 28.955 1.00 39.12 239 SER A CA 1
ATOM 1921 C C . SER A 1 239 ? -15.254 -10.678 27.661 1.00 39.12 239 SER A C 1
ATOM 1923 O O . SER A 1 239 ? -14.773 -11.810 27.717 1.00 39.12 239 SER A O 1
ATOM 1925 N N . SER A 1 240 ? -15.649 -10.153 26.493 1.00 37.88 240 SER A N 1
ATOM 1926 C CA . SER A 1 240 ? -15.684 -10.936 25.244 1.00 37.88 240 SER A CA 1
ATOM 1927 C C . SER A 1 240 ? -14.384 -10.949 24.441 1.00 37.88 240 SER A C 1
ATOM 1929 O O . SER A 1 240 ? -14.296 -11.688 23.463 1.00 37.88 240 SER A O 1
ATOM 1931 N N . ILE A 1 241 ? -13.353 -10.205 24.847 1.00 42.75 241 ILE A N 1
ATOM 1932 C CA . ILE A 1 241 ? -12.023 -10.326 24.237 1.00 42.75 241 ILE A CA 1
ATOM 1933 C C . ILE A 1 241 ? -11.168 -11.235 25.119 1.00 42.75 241 ILE A C 1
ATOM 1935 O O . ILE A 1 241 ? -10.359 -10.798 25.930 1.00 42.75 241 ILE A O 1
ATOM 1939 N N . SER A 1 242 ? -11.370 -12.541 24.956 1.00 35.16 242 SER A N 1
ATOM 1940 C CA . SER A 1 242 ? -10.378 -13.551 25.320 1.00 35.16 242 SER A C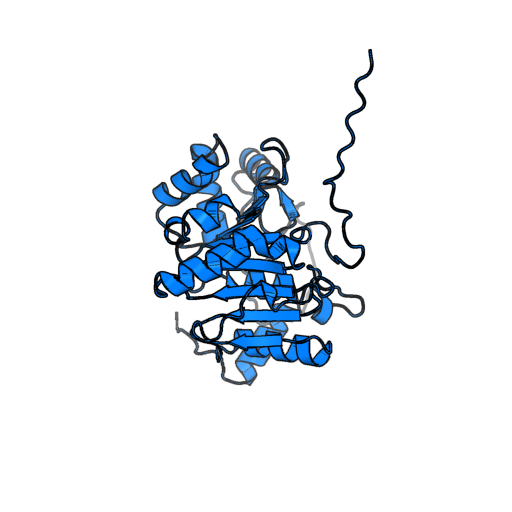A 1
ATOM 1941 C C . SER A 1 242 ? -9.827 -14.155 24.031 1.00 35.16 242 SER A C 1
ATOM 1943 O O . SER A 1 242 ? -10.326 -15.153 23.516 1.00 35.16 242 SER A O 1
ATOM 1945 N N . VAL A 1 243 ? -8.781 -13.538 23.476 1.00 36.84 243 VAL A N 1
ATOM 1946 C CA . VAL A 1 243 ? -8.002 -14.150 22.391 1.00 36.84 243 VAL A CA 1
ATOM 1947 C C . VAL A 1 243 ? -7.029 -15.139 23.033 1.00 36.84 243 VAL A C 1
ATOM 1949 O O . VAL A 1 243 ? -5.872 -14.830 23.297 1.00 36.84 243 VAL A O 1
ATOM 1952 N N . GLN A 1 244 ? -7.511 -16.340 2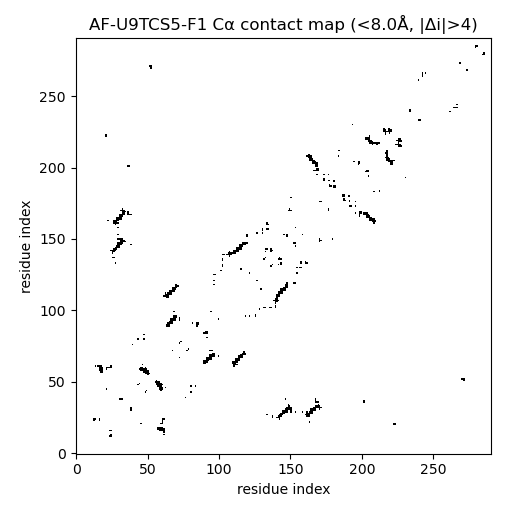3.357 1.00 29.16 244 GLN A N 1
ATOM 1953 C CA . GLN A 1 244 ? -6.623 -17.433 23.748 1.00 29.16 244 GLN A CA 1
ATOM 1954 C C . GLN A 1 244 ? -5.940 -18.002 22.502 1.00 29.16 244 GLN A C 1
ATOM 1956 O O . GLN A 1 244 ? -6.583 -18.590 21.631 1.00 29.16 244 GLN A O 1
ATOM 1961 N N . SER A 1 245 ? -4.615 -17.879 22.432 1.00 31.80 245 SER A N 1
ATOM 1962 C CA . SER A 1 245 ? -3.809 -18.706 21.540 1.00 31.80 245 SER A CA 1
ATOM 1963 C C . SER A 1 245 ? -3.756 -20.128 22.108 1.00 31.80 245 SER A C 1
ATOM 1965 O O . SER A 1 245 ? -3.116 -20.360 23.134 1.00 31.80 245 SER A O 1
ATOM 1967 N N . GLN A 1 246 ? -4.417 -21.087 21.464 1.00 30.41 246 GLN A N 1
ATOM 1968 C CA . GLN A 1 246 ? -4.224 -22.507 21.761 1.00 30.41 246 GLN A CA 1
ATOM 1969 C C . GLN A 1 246 ? -3.283 -23.101 20.712 1.00 30.41 246 GLN A C 1
ATOM 1971 O O . GLN A 1 246 ? -3.686 -23.395 19.589 1.00 30.41 246 GLN A O 1
ATOM 1976 N N . PHE A 1 247 ? -2.014 -23.266 21.083 1.00 28.14 247 PHE A N 1
ATOM 1977 C CA . PHE A 1 247 ? -1.193 -24.335 20.525 1.00 28.14 247 PHE A CA 1
ATOM 1978 C C . PHE A 1 247 ? -1.484 -25.584 21.358 1.00 28.14 247 PHE A C 1
ATOM 1980 O O . PHE A 1 247 ? -1.116 -25.620 22.529 1.00 28.14 247 PHE A O 1
ATOM 1987 N N . ASP A 1 248 ? -2.142 -26.585 20.771 1.00 33.50 248 ASP A N 1
ATOM 1988 C CA . ASP A 1 248 ? -2.334 -27.891 21.408 1.00 33.50 248 ASP A CA 1
ATOM 1989 C C . ASP A 1 248 ? -1.716 -28.993 20.520 1.00 33.50 248 ASP A C 1
ATOM 1991 O O . ASP A 1 248 ? -2.199 -29.208 19.402 1.00 33.50 248 ASP A O 1
ATOM 1995 N N . PRO A 1 249 ? -0.607 -29.650 20.927 1.00 30.25 249 PRO A N 1
ATOM 1996 C CA . PRO A 1 249 ? 0.129 -30.586 20.073 1.00 30.25 249 PRO A CA 1
ATOM 1997 C C . PRO A 1 249 ? -0.477 -31.991 19.952 1.00 30.25 249 PRO A C 1
ATOM 1999 O O . PRO A 1 249 ? 0.144 -32.851 19.329 1.00 30.25 249 PRO A O 1
ATOM 2002 N N . SER A 1 250 ? -1.645 -32.282 20.525 1.00 31.73 250 SER A N 1
ATOM 2003 C CA . SER A 1 250 ? -2.181 -33.648 20.488 1.00 31.73 250 SER A CA 1
ATOM 2004 C C . SER A 1 250 ? -3.703 -33.694 20.469 1.00 31.73 250 SER A C 1
ATOM 2006 O O . SER A 1 250 ? -4.349 -33.533 21.499 1.00 31.73 250 SER A O 1
ATOM 2008 N N . LEU A 1 251 ? -4.286 -34.007 19.311 1.00 31.02 251 LEU A N 1
ATOM 2009 C CA . LEU A 1 251 ? -5.680 -34.433 19.229 1.00 31.02 251 LEU A CA 1
ATOM 2010 C C . LEU A 1 251 ? -5.763 -35.955 19.100 1.00 31.02 251 LEU A C 1
ATOM 2012 O O . LEU A 1 251 ? -5.200 -36.536 18.177 1.00 31.02 251 LEU A O 1
ATOM 2016 N N . ASN A 1 252 ? -6.560 -36.570 19.974 1.00 27.94 252 ASN A N 1
ATOM 2017 C CA . ASN A 1 252 ? -7.557 -37.558 19.564 1.00 27.94 252 ASN A CA 1
ATOM 2018 C C . ASN A 1 252 ? -8.799 -37.468 20.477 1.00 27.94 252 ASN A C 1
ATOM 2020 O O . ASN A 1 252 ? -8.668 -37.060 21.632 1.00 27.94 252 ASN A O 1
ATOM 2024 N N . PRO A 1 253 ? -10.012 -37.771 19.972 1.00 47.91 253 PRO A N 1
ATOM 2025 C CA . PRO A 1 253 ? -11.233 -37.112 20.434 1.00 47.91 253 PRO A CA 1
ATOM 2026 C C . PRO A 1 253 ? -12.097 -37.995 21.341 1.00 47.91 253 PRO A C 1
ATOM 2028 O O . PRO A 1 253 ? -12.355 -39.148 21.004 1.00 47.91 253 PRO A O 1
ATOM 2031 N N . VAL A 1 254 ? -12.662 -37.429 22.419 1.00 24.05 254 VAL A N 1
ATOM 2032 C CA . VAL A 1 254 ? -13.867 -37.974 23.075 1.00 24.05 254 VAL A CA 1
ATOM 2033 C C . VAL A 1 254 ? -14.809 -36.852 23.562 1.00 24.05 254 VAL A C 1
ATOM 2035 O O . VAL A 1 254 ? -14.418 -35.906 24.229 1.00 24.05 254 VAL A O 1
ATOM 2038 N N . ARG A 1 255 ? -16.065 -37.037 23.147 1.00 28.61 255 ARG A N 1
ATOM 2039 C CA . ARG A 1 255 ? -17.391 -36.407 23.331 1.00 28.61 255 ARG A CA 1
ATOM 2040 C C . ARG A 1 255 ? -17.753 -35.538 24.573 1.00 28.61 255 ARG A C 1
ATOM 2042 O O . ARG A 1 255 ? -17.595 -35.972 25.706 1.00 28.61 255 ARG A O 1
ATOM 2049 N N . SER A 1 256 ? -18.558 -34.495 24.271 1.00 29.98 256 SER A N 1
ATOM 2050 C CA . SER A 1 256 ? -19.632 -33.792 25.047 1.00 29.98 256 SER A CA 1
ATOM 2051 C C . SER A 1 256 ? -19.205 -32.920 26.246 1.00 29.98 256 SER A C 1
ATOM 2053 O O . SER A 1 256 ? -18.271 -33.286 26.932 1.00 29.98 256 SER A O 1
ATOM 2055 N N . GLN A 1 257 ? -19.804 -31.770 26.587 1.00 25.95 257 GLN A N 1
ATOM 2056 C CA . GLN A 1 257 ? -21.170 -31.240 26.439 1.00 25.95 257 GLN A CA 1
ATOM 2057 C C . GLN A 1 257 ? -21.185 -29.709 26.163 1.00 25.95 257 GLN A C 1
ATOM 2059 O O . GLN A 1 257 ? -20.151 -29.055 26.156 1.00 25.95 257 GLN A O 1
ATOM 2064 N N . SER A 1 258 ? -22.388 -29.193 25.896 1.00 40.00 258 SER A N 1
ATOM 2065 C CA . SER A 1 258 ? -22.834 -27.810 25.630 1.00 40.00 258 SER A CA 1
ATOM 2066 C C . SER A 1 258 ? -22.250 -26.681 26.494 1.00 40.00 258 SER A C 1
ATOM 2068 O O . SER A 1 258 ? -22.242 -26.841 27.707 1.00 40.00 258 SER A O 1
ATOM 2070 N N . GLU A 1 259 ? -21.954 -25.517 25.888 1.00 31.73 259 GLU A N 1
ATOM 2071 C CA . GLU A 1 259 ? -21.830 -24.188 26.534 1.00 31.73 259 GLU A CA 1
ATOM 2072 C C . GLU A 1 259 ? -21.910 -23.028 25.493 1.00 31.73 259 GLU A C 1
ATOM 2074 O O . GLU A 1 259 ? -21.860 -23.302 24.290 1.00 31.73 259 GLU A O 1
ATOM 2079 N N . PRO A 1 260 ? -22.179 -21.771 25.923 1.00 29.56 260 PRO A N 1
ATOM 2080 C CA . PRO A 1 260 ? -23.026 -20.793 25.227 1.00 29.56 260 PRO A CA 1
ATOM 2081 C C . PRO A 1 260 ? -22.342 -20.064 24.061 1.00 29.56 260 PRO A C 1
ATOM 2083 O O . PRO A 1 260 ? -21.128 -20.125 23.881 1.00 29.56 260 PRO A O 1
ATOM 2086 N N . SER A 1 261 ? -23.152 -19.367 23.255 1.00 36.53 261 SER A N 1
ATOM 2087 C CA . SER A 1 261 ? -22.778 -18.660 22.022 1.00 36.53 261 SER A CA 1
ATOM 2088 C C . SER A 1 261 ? -21.660 -17.627 22.226 1.00 36.53 261 SER A C 1
ATOM 2090 O O . SER A 1 261 ? -21.911 -16.437 22.403 1.00 36.53 261 SER A O 1
ATOM 2092 N N . SER A 1 262 ? -20.418 -18.094 22.172 1.00 29.47 262 SER A N 1
ATOM 2093 C CA . SER A 1 262 ? -19.203 -17.302 22.023 1.00 29.47 262 SER A CA 1
ATOM 2094 C C . SER A 1 262 ? -18.836 -17.276 20.539 1.00 29.47 262 SER A C 1
ATOM 2096 O O . SER A 1 262 ? -18.720 -18.320 19.895 1.00 29.47 262 SER A O 1
ATOM 2098 N N . ILE A 1 263 ? -18.660 -16.086 19.959 1.00 34.53 263 ILE A N 1
ATOM 2099 C CA . ILE A 1 263 ? -18.021 -15.984 18.644 1.00 34.53 263 ILE A CA 1
ATOM 2100 C C . ILE A 1 263 ? -16.530 -16.176 18.888 1.00 34.53 263 ILE A C 1
ATOM 2102 O O . ILE A 1 263 ? -15.836 -15.282 19.362 1.00 34.53 263 ILE A O 1
ATOM 2106 N N . THR A 1 264 ? -16.029 -17.371 18.591 1.00 27.89 264 THR A N 1
ATOM 2107 C CA . THR A 1 264 ? -14.590 -17.610 18.561 1.00 27.89 264 THR A CA 1
ATOM 2108 C C . THR A 1 264 ? -13.997 -16.841 17.379 1.00 27.89 264 THR A C 1
ATOM 2110 O O . THR A 1 264 ? -14.068 -17.310 16.241 1.00 27.89 264 THR A O 1
ATOM 2113 N N . VAL A 1 265 ? -13.361 -15.690 17.619 1.00 33.47 265 VAL A N 1
ATOM 2114 C CA . VAL A 1 265 ? -12.397 -15.131 16.658 1.00 33.47 265 VAL A CA 1
ATOM 2115 C C . VAL A 1 265 ? -11.172 -16.033 16.714 1.00 33.47 265 VAL A C 1
ATOM 2117 O O . VAL A 1 265 ? -10.249 -15.856 17.505 1.00 33.47 265 VAL A O 1
ATOM 2120 N N . ARG A 1 266 ? -11.216 -17.111 15.928 1.00 27.23 266 ARG A N 1
ATOM 2121 C CA . ARG A 1 266 ? -10.096 -18.036 15.827 1.00 27.23 266 ARG A CA 1
ATOM 2122 C C . ARG A 1 266 ? -8.956 -17.316 15.118 1.00 27.23 266 ARG A C 1
ATOM 2124 O O . ARG A 1 266 ? -9.025 -17.091 13.912 1.00 27.23 266 ARG A O 1
ATOM 2131 N N . SER A 1 267 ? -7.877 -17.064 15.852 1.00 37.47 267 SER A N 1
ATOM 2132 C CA . SER A 1 267 ? -6.531 -17.040 15.285 1.00 37.47 267 SER A CA 1
ATOM 2133 C C . SER A 1 267 ? -6.276 -18.404 14.634 1.00 37.47 267 SER A C 1
ATOM 2135 O O . SER A 1 267 ? -5.819 -19.366 15.247 1.00 37.47 267 SER A O 1
ATOM 2137 N N . LYS A 1 268 ? -6.695 -18.529 13.379 1.00 34.75 268 LYS A N 1
ATOM 2138 C CA . LYS A 1 268 ? -6.209 -19.551 12.473 1.00 34.75 268 LYS A CA 1
ATOM 2139 C C . LYS A 1 268 ? -5.249 -18.818 11.562 1.00 34.75 268 LYS A C 1
ATOM 2141 O O . LYS A 1 268 ? -5.681 -18.059 10.699 1.00 34.75 268 LYS A O 1
ATOM 2146 N N . PHE A 1 269 ? -3.955 -19.110 11.684 1.00 37.41 269 PHE A N 1
ATOM 2147 C CA . PHE A 1 269 ? -3.188 -19.202 10.449 1.00 37.41 269 PHE A CA 1
ATOM 2148 C C . PHE A 1 269 ? -4.034 -20.041 9.493 1.00 37.41 269 PHE A C 1
ATOM 2150 O O . PHE A 1 269 ? -4.542 -21.100 9.883 1.00 37.41 269 PHE A O 1
ATOM 2157 N N . SER A 1 270 ? -4.248 -19.544 8.276 1.00 40.66 270 SER A N 1
ATOM 2158 C CA . SER A 1 270 ? -4.860 -20.364 7.239 1.00 40.66 270 SER A CA 1
ATOM 2159 C C . SER A 1 270 ? -4.117 -21.712 7.186 1.00 40.66 270 SER A C 1
ATOM 2161 O O . SER A 1 270 ? -2.940 -21.777 7.563 1.00 40.66 270 SER A O 1
ATOM 2163 N N . PRO A 1 271 ? -4.746 -22.807 6.730 1.00 38.53 271 PRO A N 1
ATOM 2164 C CA . PRO A 1 271 ? -4.034 -24.068 6.503 1.00 38.53 271 PRO A CA 1
ATOM 2165 C C . PRO A 1 271 ? -2.716 -23.862 5.730 1.00 38.53 271 PRO A C 1
ATOM 2167 O O . PRO A 1 271 ? -1.727 -24.544 5.982 1.00 38.53 271 PRO A O 1
ATOM 2170 N N . TYR A 1 272 ? -2.678 -22.833 4.875 1.00 36.75 272 TYR A N 1
ATOM 2171 C CA . TYR A 1 272 ? -1.492 -22.334 4.190 1.00 36.75 272 TYR A CA 1
ATOM 2172 C C . TYR A 1 272 ? -0.445 -21.693 5.115 1.00 36.75 272 TYR A C 1
ATOM 2174 O O . TYR A 1 272 ? 0.718 -22.058 5.035 1.00 36.75 272 TYR A O 1
ATOM 2182 N N . GLY A 1 273 ? -0.818 -20.800 6.038 1.00 40.44 273 GLY A N 1
ATOM 2183 C CA . GLY A 1 273 ? 0.114 -20.244 7.028 1.00 40.44 273 GLY A CA 1
ATOM 2184 C C . GLY A 1 273 ? 0.738 -21.315 7.931 1.00 40.44 273 GLY A C 1
ATOM 2185 O O . GLY A 1 273 ? 1.920 -21.242 8.252 1.00 40.44 273 GLY A O 1
ATOM 2186 N N . GLN A 1 274 ? -0.015 -22.366 8.273 1.00 44.38 274 GLN A N 1
ATOM 2187 C CA . GLN A 1 274 ? 0.525 -23.512 9.015 1.00 44.38 274 GLN A CA 1
ATOM 2188 C C . GLN A 1 274 ? 1.465 -24.369 8.152 1.00 44.38 274 GLN A C 1
ATOM 2190 O O . GLN A 1 274 ? 2.507 -24.819 8.633 1.00 44.38 274 GLN A O 1
ATOM 2195 N N . LYS A 1 275 ? 1.132 -24.560 6.868 1.00 43.75 275 LYS A N 1
ATOM 2196 C CA . LYS A 1 275 ? 1.956 -25.303 5.906 1.00 43.75 275 LYS A CA 1
ATOM 2197 C C . LYS A 1 275 ? 3.252 -24.563 5.558 1.00 43.75 275 LYS A C 1
ATOM 2199 O O . LYS A 1 275 ? 4.310 -25.172 5.626 1.00 43.75 275 LYS A O 1
ATOM 2204 N N . ALA A 1 276 ? 3.192 -23.256 5.317 1.00 42.38 276 ALA A N 1
ATOM 2205 C CA . ALA A 1 276 ? 4.345 -22.404 5.038 1.00 42.38 276 ALA A CA 1
ATOM 2206 C C . ALA A 1 276 ? 5.319 -22.350 6.228 1.00 42.38 276 ALA A C 1
ATOM 2208 O O . ALA A 1 276 ? 6.527 -22.477 6.051 1.00 42.38 276 ALA A O 1
ATOM 2209 N N . VAL A 1 277 ? 4.804 -22.259 7.462 1.00 47.50 277 VAL A N 1
ATOM 2210 C CA . VAL A 1 277 ? 5.633 -22.368 8.676 1.00 47.50 277 VAL A CA 1
ATOM 2211 C C . VAL A 1 277 ? 6.223 -23.777 8.823 1.00 47.50 277 VAL A C 1
ATOM 2213 O O . VAL A 1 277 ? 7.376 -23.918 9.226 1.00 47.50 277 VAL A O 1
ATOM 2216 N N . SER A 1 278 ? 5.476 -24.831 8.479 1.00 46.53 278 SER A N 1
ATOM 2217 C CA . SER A 1 278 ? 5.977 -26.214 8.503 1.00 46.53 278 SER A CA 1
ATOM 2218 C C . SER A 1 278 ? 7.083 -26.459 7.468 1.00 46.53 278 SER A C 1
ATOM 2220 O O . SER A 1 278 ? 8.075 -27.117 7.780 1.00 46.53 278 SER A O 1
ATOM 2222 N N . GLU A 1 279 ? 6.951 -25.907 6.264 1.00 45.78 279 GLU A N 1
ATOM 2223 C CA . GLU A 1 279 ? 7.941 -26.005 5.186 1.00 45.78 279 GLU A CA 1
ATOM 2224 C C . GLU A 1 279 ? 9.196 -25.181 5.499 1.00 45.78 279 GLU A C 1
ATOM 2226 O O . GLU A 1 279 ? 10.306 -25.700 5.385 1.00 45.78 279 GLU A O 1
ATOM 2231 N N . ALA A 1 280 ? 9.040 -23.966 6.037 1.00 45.56 280 ALA A N 1
ATOM 2232 C CA . ALA A 1 280 ? 10.157 -23.149 6.516 1.00 45.56 280 ALA A CA 1
ATOM 2233 C C . ALA A 1 280 ? 10.935 -23.820 7.667 1.00 45.56 280 ALA A C 1
ATOM 2235 O O . ALA A 1 280 ? 12.162 -23.722 7.725 1.00 45.56 280 ALA A O 1
ATOM 2236 N N . LYS A 1 281 ? 10.246 -24.561 8.554 1.00 51.72 281 LYS A N 1
ATOM 2237 C CA . LYS A 1 281 ? 10.883 -25.392 9.593 1.00 51.72 281 LYS A CA 1
ATOM 2238 C C . LYS A 1 281 ? 11.627 -26.594 9.004 1.00 51.72 281 LYS A C 1
ATOM 2240 O O . LYS A 1 281 ? 12.733 -26.887 9.445 1.00 51.72 281 LYS A O 1
ATOM 2245 N N . LYS A 1 282 ? 11.056 -27.277 8.004 1.00 47.38 282 LYS A N 1
ATOM 2246 C CA . LYS A 1 282 ? 11.699 -28.419 7.322 1.00 47.38 282 LYS A CA 1
ATOM 2247 C C . LYS A 1 282 ? 12.945 -28.018 6.527 1.00 47.38 282 LYS A C 1
ATOM 2249 O O . LYS A 1 282 ? 13.866 -28.820 6.434 1.00 47.38 282 LYS A O 1
ATOM 2254 N N . GLY A 1 283 ? 12.979 -26.797 5.992 1.00 43.38 283 GLY A N 1
ATOM 2255 C CA . GLY A 1 283 ? 14.140 -26.240 5.290 1.00 43.38 283 GLY A CA 1
ATOM 2256 C C . GLY A 1 283 ? 15.227 -25.654 6.201 1.00 43.38 283 GLY A C 1
ATOM 2257 O O . GLY A 1 283 ? 16.250 -25.202 5.703 1.00 43.38 283 GLY A O 1
ATOM 2258 N N . GLY A 1 284 ? 15.032 -25.635 7.528 1.00 38.16 284 GLY A N 1
ATOM 2259 C CA . GLY A 1 284 ? 16.000 -25.043 8.463 1.00 38.16 284 GLY A CA 1
ATOM 2260 C C . GLY A 1 284 ? 16.099 -23.513 8.383 1.00 38.16 284 GLY A C 1
ATOM 2261 O O . GLY A 1 284 ? 17.069 -22.933 8.862 1.00 38.16 284 GLY A O 1
ATOM 2262 N N . HIS A 1 285 ? 15.102 -22.845 7.796 1.00 40.47 285 HIS A N 1
ATOM 2263 C CA . HIS A 1 285 ? 15.098 -21.395 7.563 1.00 40.47 285 HIS A CA 1
ATOM 2264 C C . HIS A 1 285 ? 14.527 -20.580 8.737 1.00 40.47 285 HIS A C 1
ATOM 2266 O O . HIS A 1 285 ? 14.430 -19.358 8.657 1.00 40.47 285 HIS A O 1
ATOM 2272 N N . LEU A 1 286 ? 14.146 -21.243 9.833 1.00 35.12 286 LEU A N 1
ATOM 2273 C CA . LEU A 1 286 ? 13.676 -20.619 11.069 1.00 35.12 286 LEU A CA 1
ATOM 2274 C C . LEU A 1 286 ? 14.692 -20.875 12.186 1.00 35.12 286 LEU A C 1
ATOM 2276 O O . LEU A 1 286 ? 14.851 -22.007 12.636 1.00 35.12 286 LEU A O 1
ATOM 2280 N N . ILE A 1 287 ? 15.354 -19.814 12.651 1.00 39.91 287 ILE A N 1
ATOM 2281 C CA . ILE A 1 287 ? 16.114 -19.838 13.904 1.00 39.91 287 ILE A CA 1
ATOM 2282 C C . ILE A 1 287 ? 15.093 -19.727 15.040 1.00 39.91 287 ILE A C 1
ATOM 2284 O O . ILE A 1 287 ? 14.366 -18.736 15.128 1.00 39.91 287 ILE A O 1
ATOM 2288 N N . GLU A 1 288 ? 15.003 -20.750 15.891 1.00 33.41 288 GLU A N 1
ATOM 2289 C CA . GLU A 1 288 ? 14.194 -20.682 17.109 1.00 33.41 288 GLU A CA 1
ATOM 2290 C C . GLU A 1 288 ? 14.793 -19.636 18.054 1.00 33.41 288 GLU A C 1
ATOM 2292 O O . GLU A 1 288 ? 15.865 -19.834 18.626 1.00 33.41 288 GLU A O 1
ATOM 2297 N N . PHE A 1 289 ? 14.092 -18.519 18.251 1.00 27.67 289 PHE A N 1
ATOM 2298 C CA . PHE A 1 289 ? 14.332 -17.690 19.424 1.00 27.67 289 PHE A CA 1
ATOM 2299 C C . PHE A 1 289 ? 13.738 -18.418 20.629 1.00 27.67 289 PHE A C 1
ATOM 2301 O O . PHE A 1 289 ? 12.521 -18.550 20.771 1.00 27.67 289 PHE A O 1
ATOM 2308 N N . ALA A 1 290 ? 14.616 -18.958 21.469 1.00 27.58 290 ALA A N 1
ATOM 2309 C CA . ALA A 1 290 ? 14.228 -19.553 22.731 1.00 27.58 290 ALA A CA 1
ATOM 2310 C C . ALA A 1 290 ? 13.728 -18.461 23.694 1.00 27.58 290 ALA A C 1
ATOM 2312 O O . ALA A 1 290 ? 14.529 -17.656 24.155 1.00 27.58 290 ALA A O 1
ATOM 2313 N N . ARG A 1 291 ? 12.423 -18.540 23.991 1.00 30.44 291 ARG A N 1
ATOM 2314 C CA . ARG A 1 291 ? 11.647 -17.970 25.115 1.00 30.44 291 ARG A CA 1
ATOM 2315 C C . ARG A 1 291 ? 11.664 -16.458 25.336 1.00 30.44 291 ARG A C 1
ATOM 2317 O O . ARG A 1 291 ? 12.690 -15.912 25.784 1.00 30.44 291 ARG A O 1
#